Protein AF-A0A818XEJ7-F1 (afdb_monomer)

Sequence (242 aa):
MERIVFCRQPDIINEAPASYAHARIWFDERIRFDSENPQVAIYNMPFLHRLSSGGTLSISKLRQTLQHVLIKHSAPRTSLDFDTNKNILMQKIIDHTDNKELFTFIESTFETDEDFNKIMHNERGNPNNFHLLAGIICEKDALIFNFHHALFDFPSMKMFRQDLDYAVAKQQIPMTVANAFWLDALCDCEMDRSLQLPFDRHRVSDEHRAGRGTSISFQFDNDLSKAFLTYASTYNIKLEYY

Structure (mmCIF, N/CA/C/O backbone):
data_AF-A0A818XEJ7-F1
#
_entry.id   AF-A0A818XEJ7-F1
#
loop_
_atom_site.group_PDB
_atom_site.id
_atom_site.type_symbol
_atom_site.label_atom_id
_atom_site.label_alt_id
_atom_site.label_comp_id
_atom_site.label_asym_id
_atom_site.label_entity_id
_atom_site.label_seq_id
_atom_site.pdbx_PDB_ins_code
_atom_site.Cartn_x
_atom_site.Cartn_y
_atom_site.Cartn_z
_atom_site.occupancy
_atom_site.B_iso_or_equiv
_atom_site.auth_seq_id
_atom_site.auth_comp_id
_atom_site.auth_asym_id
_atom_site.auth_atom_id
_atom_site.pdbx_PDB_model_num
ATOM 1 N N . MET A 1 1 ? 2.941 22.859 11.113 1.00 38.69 1 MET A N 1
ATOM 2 C CA . MET A 1 1 ? 3.884 21.840 11.620 1.00 38.69 1 MET A CA 1
ATOM 3 C C . MET A 1 1 ? 5.136 21.928 10.768 1.00 38.69 1 MET A C 1
ATOM 5 O O . MET A 1 1 ? 5.069 21.587 9.594 1.00 38.69 1 MET A O 1
ATOM 9 N N . GLU A 1 2 ? 6.228 22.460 11.310 1.00 23.14 2 GLU A N 1
ATOM 10 C CA . GLU A 1 2 ? 7.520 22.472 10.617 1.00 23.14 2 GLU A CA 1
ATOM 11 C C . GLU A 1 2 ? 8.191 21.107 10.801 1.00 23.14 2 GLU A C 1
ATOM 13 O O . GLU A 1 2 ? 8.429 20.665 11.924 1.00 23.14 2 GLU A O 1
ATOM 18 N N . ARG A 1 3 ? 8.435 20.408 9.686 1.00 35.09 3 ARG A N 1
ATOM 19 C CA . ARG A 1 3 ? 9.181 19.146 9.653 1.00 35.09 3 ARG A CA 1
ATOM 20 C C . ARG A 1 3 ? 10.656 19.484 9.450 1.00 35.09 3 ARG A C 1
ATOM 22 O O . ARG A 1 3 ? 11.056 19.848 8.349 1.00 35.09 3 ARG A O 1
ATOM 29 N N . ILE A 1 4 ? 11.459 19.352 10.499 1.00 21.47 4 ILE A N 1
ATOM 30 C CA . ILE A 1 4 ? 12.918 19.373 10.386 1.00 21.47 4 ILE A CA 1
ATOM 31 C C . ILE A 1 4 ? 13.375 17.918 10.264 1.00 21.47 4 ILE A C 1
ATOM 33 O O . ILE A 1 4 ? 13.382 17.180 11.245 1.00 21.47 4 ILE A O 1
ATOM 37 N N . VAL A 1 5 ? 13.721 17.497 9.046 1.00 32.22 5 VAL A N 1
ATOM 38 C CA . VAL A 1 5 ? 14.288 16.169 8.773 1.00 32.22 5 VAL A CA 1
ATOM 39 C C . VAL A 1 5 ? 15.771 16.352 8.481 1.00 32.22 5 VAL A C 1
ATOM 41 O O . VAL A 1 5 ? 16.158 16.726 7.377 1.00 32.22 5 VAL A O 1
ATOM 44 N N . PHE A 1 6 ? 16.612 16.104 9.482 1.00 25.30 6 PHE A N 1
ATOM 45 C CA . PHE A 1 6 ? 18.046 15.939 9.269 1.00 25.30 6 PHE A CA 1
ATOM 46 C C . PHE A 1 6 ? 18.344 14.446 9.140 1.00 25.30 6 PHE A C 1
ATOM 48 O O . PHE A 1 6 ? 18.384 13.737 10.141 1.00 25.30 6 PHE A O 1
ATOM 55 N N . CYS A 1 7 ? 18.606 13.970 7.924 1.00 36.56 7 CYS A N 1
ATOM 56 C CA . CYS A 1 7 ? 19.221 12.660 7.728 1.00 36.56 7 CYS A CA 1
ATOM 57 C C . CYS A 1 7 ? 20.553 12.828 6.999 1.00 36.56 7 CYS A C 1
ATOM 59 O O . CYS A 1 7 ? 20.609 13.231 5.839 1.00 36.56 7 CYS A O 1
ATOM 61 N N . ARG A 1 8 ? 21.641 12.505 7.704 1.00 45.19 8 ARG A N 1
ATOM 62 C CA . ARG A 1 8 ? 22.940 12.184 7.099 1.00 45.19 8 ARG A CA 1
ATOM 63 C C . ARG A 1 8 ? 22.747 10.962 6.185 1.00 45.19 8 ARG A C 1
ATOM 65 O O . ARG A 1 8 ? 21.908 10.121 6.499 1.00 45.19 8 ARG A O 1
ATOM 72 N N . GLN A 1 9 ? 23.496 10.858 5.084 1.00 54.66 9 GLN A N 1
ATOM 73 C CA . GLN A 1 9 ? 23.395 9.704 4.178 1.00 54.66 9 GLN A CA 1
ATOM 74 C C . GLN A 1 9 ? 23.671 8.399 4.948 1.00 54.66 9 GLN A C 1
ATOM 76 O O . GLN A 1 9 ? 24.733 8.294 5.564 1.00 54.66 9 GLN A O 1
ATOM 81 N N . PRO A 1 10 ? 22.724 7.447 4.976 1.00 65.31 10 PRO A N 1
ATOM 82 C CA . PRO A 1 10 ? 22.908 6.187 5.676 1.00 65.31 10 PRO A CA 1
ATOM 83 C C . PRO A 1 10 ? 23.762 5.214 4.854 1.00 65.31 10 PRO A C 1
ATOM 85 O O . PRO A 1 1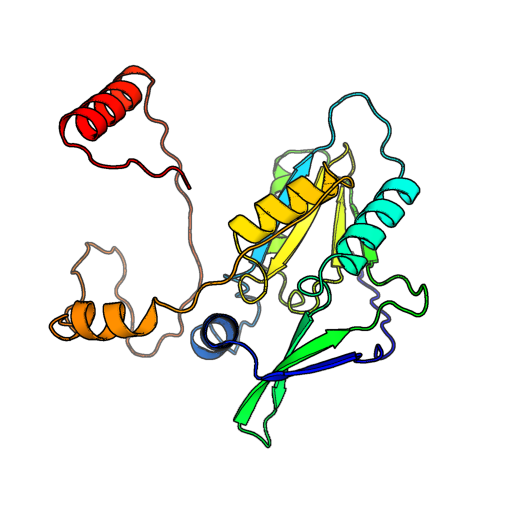0 ? 23.764 5.269 3.623 1.00 65.31 10 PRO A O 1
ATOM 88 N N . ASP A 1 11 ? 24.460 4.306 5.535 1.00 76.38 11 ASP A N 1
ATOM 89 C CA . ASP A 1 11 ? 25.257 3.263 4.888 1.00 76.38 11 ASP A CA 1
ATOM 90 C C . ASP A 1 11 ? 24.347 2.244 4.177 1.00 76.38 11 ASP A C 1
ATOM 92 O O . ASP A 1 11 ? 23.275 1.886 4.671 1.00 76.38 11 ASP A O 1
ATOM 96 N N . ILE A 1 12 ? 24.758 1.785 2.992 1.00 77.06 12 ILE A N 1
ATOM 97 C CA . ILE A 1 12 ? 24.003 0.835 2.161 1.00 77.06 12 ILE A CA 1
ATOM 98 C C . ILE A 1 12 ? 24.647 -0.546 2.303 1.00 77.06 12 ILE A C 1
ATOM 100 O O . ILE A 1 12 ? 25.812 -0.721 1.956 1.00 77.06 12 ILE A O 1
ATOM 104 N N . ILE A 1 13 ? 23.885 -1.541 2.769 1.00 83.06 13 ILE A N 1
ATOM 105 C CA . ILE A 1 13 ? 24.381 -2.926 2.924 1.00 83.06 13 ILE A CA 1
ATOM 106 C C . ILE A 1 13 ? 24.129 -3.806 1.707 1.00 83.06 13 ILE A C 1
ATOM 108 O O . ILE A 1 13 ? 24.768 -4.844 1.549 1.00 83.06 13 ILE A O 1
ATOM 112 N N . ASN A 1 14 ? 23.164 -3.438 0.868 1.00 85.31 14 ASN A N 1
ATOM 113 C CA . ASN A 1 14 ? 22.854 -4.174 -0.347 1.00 85.31 14 ASN A CA 1
ATOM 114 C C . ASN A 1 14 ? 22.226 -3.232 -1.371 1.00 85.31 14 ASN A C 1
ATOM 116 O O . ASN A 1 14 ? 21.328 -2.459 -1.033 1.00 85.31 14 ASN A O 1
ATOM 120 N N . GLU A 1 15 ? 22.684 -3.330 -2.612 1.00 90.62 15 GLU A N 1
ATOM 121 C CA . GLU A 1 15 ? 22.126 -2.634 -3.759 1.00 90.62 15 GLU A CA 1
ATOM 122 C C . GLU A 1 15 ? 21.922 -3.637 -4.898 1.00 90.62 15 GLU A C 1
ATOM 124 O O . GLU A 1 15 ? 22.837 -4.368 -5.281 1.00 90.62 15 GLU A O 1
ATOM 129 N N . ALA A 1 16 ? 20.709 -3.673 -5.442 1.00 91.88 16 ALA A N 1
ATOM 130 C CA . ALA A 1 16 ? 20.331 -4.588 -6.512 1.00 91.88 16 ALA A CA 1
ATOM 131 C C . ALA A 1 16 ? 19.263 -3.953 -7.414 1.00 91.88 16 ALA A C 1
ATOM 133 O O . ALA A 1 16 ? 18.618 -2.988 -7.007 1.00 91.88 16 ALA A O 1
ATOM 134 N N . PRO A 1 17 ? 19.016 -4.483 -8.622 1.00 93.12 17 PRO A N 1
ATOM 135 C CA . PRO A 1 17 ? 17.835 -4.114 -9.392 1.00 93.12 17 PRO A CA 1
ATOM 136 C C . PRO A 1 17 ? 16.545 -4.349 -8.597 1.00 93.12 17 PRO A C 1
ATOM 138 O O . PRO A 1 17 ? 16.408 -5.350 -7.885 1.00 93.12 17 PRO A O 1
ATOM 141 N N . ALA A 1 18 ? 15.591 -3.431 -8.713 1.00 88.06 18 ALA A N 1
ATOM 142 C CA . ALA A 1 18 ? 14.261 -3.591 -8.145 1.00 88.06 18 ALA A CA 1
ATOM 143 C C . ALA A 1 18 ? 13.487 -4.706 -8.871 1.00 88.06 18 ALA A C 1
ATOM 145 O O . ALA A 1 18 ? 13.732 -5.004 -10.042 1.00 88.06 18 ALA A O 1
ATOM 146 N N . SER A 1 19 ? 12.526 -5.323 -8.180 1.00 86.38 19 SER A N 1
ATOM 147 C CA . SER A 1 19 ? 11.637 -6.302 -8.810 1.00 86.38 19 SER A CA 1
ATOM 148 C C . SER A 1 19 ? 10.729 -5.632 -9.851 1.00 86.38 19 SER A C 1
ATOM 150 O O . SER A 1 19 ? 10.448 -4.434 -9.770 1.00 86.38 19 SER A O 1
ATOM 152 N N . TYR A 1 20 ? 10.195 -6.411 -10.798 1.00 84.19 20 TYR A N 1
ATOM 153 C CA . TYR A 1 20 ? 9.218 -5.901 -11.770 1.00 84.19 20 TYR A CA 1
ATOM 154 C C . TYR A 1 20 ? 7.981 -5.279 -11.104 1.00 84.19 20 TYR A C 1
ATOM 156 O O . TYR A 1 20 ? 7.459 -4.283 -11.599 1.00 84.19 20 TYR A O 1
ATOM 164 N N . ALA A 1 21 ? 7.527 -5.830 -9.973 1.00 83.50 21 ALA A N 1
ATOM 165 C CA . ALA A 1 21 ? 6.394 -5.287 -9.227 1.00 83.50 21 ALA A CA 1
ATOM 166 C C . ALA A 1 21 ? 6.721 -3.914 -8.613 1.00 83.50 21 ALA A C 1
ATOM 168 O O . ALA A 1 21 ? 5.943 -2.974 -8.781 1.00 83.50 21 ALA A O 1
ATOM 169 N N . HIS A 1 22 ? 7.898 -3.776 -7.985 1.00 85.81 22 HIS A N 1
ATOM 170 C CA . HIS A 1 22 ? 8.374 -2.496 -7.447 1.00 85.81 22 HIS A CA 1
ATOM 171 C C . HIS A 1 22 ? 8.502 -1.452 -8.564 1.00 85.81 22 HIS A C 1
ATOM 173 O O . HIS A 1 22 ? 7.983 -0.344 -8.440 1.00 85.81 22 HIS A O 1
ATOM 179 N N . ALA A 1 23 ? 9.140 -1.832 -9.678 1.00 86.25 23 ALA A N 1
ATOM 180 C CA . ALA A 1 23 ? 9.330 -0.972 -10.840 1.00 86.25 23 ALA A CA 1
ATOM 181 C C . ALA A 1 23 ? 8.000 -0.506 -11.433 1.00 86.25 23 ALA A C 1
ATOM 183 O O . ALA A 1 23 ? 7.820 0.688 -11.652 1.00 86.25 23 ALA A O 1
ATOM 184 N N . ARG A 1 24 ? 7.041 -1.418 -11.630 1.00 88.62 24 ARG A N 1
ATOM 185 C CA . ARG A 1 24 ? 5.721 -1.080 -12.173 1.00 88.62 24 ARG A CA 1
ATOM 186 C C . ARG A 1 24 ? 5.034 0.001 -11.346 1.00 88.62 24 ARG A C 1
ATOM 188 O O . ARG A 1 24 ? 4.584 0.974 -11.932 1.00 88.62 24 ARG A O 1
ATOM 195 N N . ILE A 1 25 ? 4.941 -0.165 -10.026 1.00 86.25 25 ILE A N 1
ATOM 196 C CA . ILE A 1 25 ? 4.232 0.796 -9.168 1.00 86.25 25 ILE A CA 1
ATOM 197 C C . ILE A 1 25 ? 4.991 2.130 -9.119 1.00 86.25 25 ILE A C 1
ATOM 199 O O . ILE A 1 25 ? 4.388 3.185 -9.295 1.00 86.25 25 ILE A O 1
ATOM 203 N N . TRP A 1 26 ? 6.317 2.088 -8.953 1.00 85.75 26 TRP A N 1
ATOM 204 C CA . TRP A 1 26 ? 7.161 3.287 -8.893 1.00 85.75 26 TRP A CA 1
ATOM 205 C C . TRP A 1 26 ? 7.091 4.120 -10.184 1.00 85.75 26 TRP A C 1
ATOM 207 O O . TRP A 1 26 ? 6.994 5.347 -10.118 1.00 85.75 26 TRP A O 1
ATOM 217 N N . PHE A 1 27 ? 7.119 3.465 -11.352 1.00 85.69 27 PHE A N 1
ATOM 218 C CA . PHE A 1 27 ? 6.986 4.133 -12.649 1.00 85.69 27 PHE A CA 1
ATOM 219 C C . PHE A 1 27 ? 5.550 4.567 -12.930 1.00 85.69 27 PHE A C 1
ATOM 221 O O . PHE A 1 27 ? 5.360 5.645 -13.478 1.00 85.69 27 PHE A O 1
ATOM 228 N N . ASP A 1 28 ? 4.539 3.773 -12.564 1.00 84.00 28 ASP A N 1
ATOM 229 C CA . ASP A 1 28 ? 3.136 4.152 -12.757 1.00 84.00 28 ASP A CA 1
ATOM 230 C C . ASP A 1 28 ? 2.823 5.462 -12.026 1.00 84.00 28 ASP A C 1
ATOM 232 O O . ASP A 1 28 ? 2.268 6.367 -12.646 1.00 84.00 28 ASP A O 1
ATOM 236 N N . GLU A 1 29 ? 3.274 5.603 -10.773 1.00 79.50 29 GLU A N 1
ATOM 237 C CA . GLU A 1 29 ? 3.114 6.839 -9.998 1.00 79.50 29 GLU A CA 1
ATOM 238 C C . GLU A 1 29 ? 3.796 8.044 -10.664 1.00 79.50 29 GLU A C 1
ATOM 240 O O . GLU A 1 29 ? 3.209 9.115 -10.769 1.00 79.50 29 GLU A O 1
ATOM 245 N N . ARG A 1 30 ? 5.025 7.873 -11.164 1.00 77.44 30 ARG A N 1
ATOM 246 C CA . ARG A 1 30 ? 5.819 8.984 -11.721 1.00 77.44 30 ARG A CA 1
ATOM 247 C C . ARG A 1 30 ? 5.500 9.349 -13.167 1.00 77.44 30 ARG A C 1
ATOM 249 O O . ARG A 1 30 ? 5.758 10.476 -13.565 1.00 77.44 30 ARG A O 1
ATOM 256 N N . ILE A 1 31 ? 5.018 8.398 -13.964 1.00 77.38 31 ILE A N 1
ATOM 257 C CA . ILE A 1 31 ? 4.769 8.595 -15.400 1.00 77.38 31 ILE A CA 1
ATOM 258 C C . ILE A 1 31 ? 3.306 8.950 -15.653 1.00 77.38 31 ILE A C 1
ATOM 260 O O . ILE A 1 31 ? 3.010 9.743 -16.542 1.00 77.38 31 ILE A O 1
ATOM 264 N N . ARG A 1 32 ? 2.364 8.324 -14.934 1.00 72.25 32 ARG A N 1
ATOM 265 C CA . ARG A 1 32 ? 0.937 8.459 -15.264 1.00 72.25 32 ARG A CA 1
ATOM 266 C C . ARG A 1 32 ? 0.236 9.591 -14.533 1.00 72.25 32 ARG A C 1
ATOM 268 O O . ARG A 1 32 ? -0.874 9.934 -14.945 1.00 72.25 32 ARG A O 1
ATOM 275 N N . PHE A 1 33 ? 0.843 10.138 -13.487 1.00 70.50 33 PHE A N 1
ATOM 276 C CA . PHE A 1 33 ? 0.268 11.208 -12.683 1.00 70.50 33 PHE A CA 1
ATOM 277 C C . PHE A 1 33 ? 1.044 12.502 -12.895 1.00 70.50 33 PHE A C 1
ATOM 279 O O . PHE A 1 33 ? 2.224 12.485 -13.232 1.00 70.50 33 PHE A O 1
ATOM 286 N N . ASP A 1 34 ? 0.316 13.609 -12.786 1.00 60.78 34 ASP A N 1
ATOM 287 C CA . ASP A 1 34 ? 0.747 14.947 -13.184 1.00 60.78 34 ASP A CA 1
ATOM 288 C C . ASP A 1 34 ? 2.120 15.330 -12.598 1.00 60.78 34 ASP A C 1
ATOM 290 O O . ASP A 1 34 ? 2.271 15.495 -11.385 1.00 60.78 34 ASP A O 1
ATOM 294 N N . SER A 1 35 ? 3.113 15.510 -13.475 1.00 54.66 35 SER A N 1
ATOM 295 C CA . SER A 1 35 ? 4.463 15.945 -13.104 1.00 54.66 35 SER A CA 1
ATOM 296 C C . SER A 1 35 ? 4.502 17.365 -12.533 1.00 54.66 35 SER A C 1
ATOM 298 O O . SER A 1 35 ? 5.442 17.701 -11.812 1.00 54.66 35 SER A O 1
ATOM 300 N N . GLU A 1 36 ? 3.502 18.198 -12.841 1.00 57.06 36 GLU A N 1
ATOM 301 C CA . GLU A 1 36 ? 3.389 19.572 -12.340 1.00 57.06 36 GLU A CA 1
ATOM 302 C C . GLU A 1 36 ? 2.673 19.647 -10.978 1.00 57.06 36 GLU A C 1
ATOM 304 O O . GLU A 1 36 ? 2.824 20.634 -10.258 1.00 57.06 36 GLU A O 1
ATOM 309 N N . ASN A 1 37 ? 1.972 18.579 -10.568 1.00 58.78 37 ASN A N 1
ATOM 310 C CA . ASN A 1 37 ? 1.384 18.416 -9.234 1.00 58.78 37 ASN A CA 1
ATOM 311 C C . ASN A 1 37 ? 1.872 17.119 -8.560 1.00 58.78 37 ASN A C 1
ATOM 313 O O . ASN A 1 37 ? 1.105 16.161 -8.428 1.00 58.78 37 ASN A O 1
ATOM 317 N N . PRO A 1 38 ? 3.108 17.092 -8.024 1.00 55.75 38 PRO A N 1
ATOM 318 C CA . PRO A 1 38 ? 3.740 15.900 -7.443 1.00 55.75 38 PRO A CA 1
ATOM 319 C C . PRO A 1 38 ? 3.096 15.385 -6.136 1.00 55.75 38 PRO A C 1
ATOM 321 O O . PRO A 1 38 ? 3.689 14.576 -5.430 1.00 55.75 38 PRO A O 1
ATOM 324 N N . GLN A 1 39 ? 1.891 15.841 -5.776 1.00 55.09 39 GLN A N 1
ATOM 325 C CA . GLN A 1 39 ? 1.157 15.403 -4.580 1.00 55.09 39 GLN A CA 1
ATOM 326 C C . GLN A 1 39 ? 0.322 14.133 -4.799 1.00 55.09 39 GLN A C 1
ATOM 328 O O . GLN A 1 39 ? -0.402 13.703 -3.898 1.00 55.09 39 GLN A O 1
ATOM 333 N N . VAL A 1 40 ? 0.377 13.523 -5.984 1.00 61.88 40 VAL A N 1
ATOM 334 C CA . VAL A 1 40 ? -0.409 12.324 -6.284 1.00 61.88 40 VAL A CA 1
ATOM 335 C C . VAL A 1 40 ? 0.314 11.075 -5.782 1.00 61.88 40 VAL A C 1
ATOM 337 O O . VAL A 1 40 ? 0.874 10.304 -6.550 1.00 61.88 40 VAL A O 1
ATOM 340 N N . ALA A 1 41 ? 0.275 10.866 -4.470 1.00 72.50 41 ALA A N 1
ATOM 341 C CA . ALA A 1 41 ? 0.833 9.683 -3.821 1.00 72.50 41 ALA A CA 1
ATOM 342 C C . ALA A 1 41 ? -0.231 8.573 -3.694 1.00 72.50 41 ALA A C 1
ATOM 344 O O . ALA A 1 41 ? -0.593 8.122 -2.607 1.00 72.50 41 ALA A O 1
ATOM 345 N N . ILE A 1 42 ? -0.805 8.171 -4.833 1.00 77.62 42 ILE A N 1
ATOM 346 C CA . ILE A 1 42 ? -1.944 7.235 -4.891 1.00 77.62 42 ILE A CA 1
ATOM 347 C C . ILE A 1 42 ? -1.623 5.839 -4.364 1.00 77.62 42 ILE A C 1
ATOM 349 O O . ILE A 1 42 ? -2.539 5.105 -3.992 1.00 77.62 42 ILE A O 1
ATOM 353 N N . TYR A 1 43 ? -0.344 5.472 -4.339 1.00 83.88 43 TYR A N 1
ATOM 354 C CA . TYR A 1 43 ? 0.112 4.196 -3.817 1.00 83.88 43 TYR A CA 1
ATOM 355 C C . TYR A 1 43 ? 0.540 4.278 -2.350 1.00 83.88 43 TYR A C 1
ATOM 357 O O . TYR A 1 43 ? 1.047 3.295 -1.813 1.00 83.88 43 TYR A O 1
ATOM 365 N N . ASN A 1 44 ? 0.307 5.398 -1.662 1.00 84.88 44 ASN A N 1
ATOM 366 C CA . ASN A 1 44 ? 0.443 5.441 -0.213 1.00 84.88 44 ASN A CA 1
ATOM 367 C C . ASN A 1 44 ? -0.615 4.567 0.463 1.00 84.88 44 ASN A C 1
ATOM 369 O O . ASN A 1 44 ? -1.816 4.669 0.205 1.00 84.88 44 ASN A O 1
ATOM 373 N N . MET A 1 45 ? -0.157 3.750 1.402 1.00 84.00 45 MET A N 1
ATOM 374 C CA . MET A 1 45 ? -0.968 2.845 2.201 1.00 84.00 45 MET A CA 1
ATOM 375 C C . MET A 1 45 ? -0.872 3.234 3.681 1.00 84.00 45 MET A C 1
ATOM 377 O O . MET A 1 45 ? -0.234 2.519 4.462 1.00 84.00 45 MET A O 1
ATOM 381 N N . PRO A 1 46 ? -1.485 4.356 4.107 1.00 83.06 46 PRO A N 1
ATOM 382 C CA . PRO A 1 46 ? -1.552 4.664 5.518 1.00 83.06 46 PRO A CA 1
ATOM 383 C C . PRO A 1 46 ? -2.518 3.706 6.201 1.00 83.06 46 PRO A C 1
ATOM 385 O O . PRO A 1 46 ? -3.671 3.556 5.781 1.00 83.06 46 PRO A O 1
ATOM 388 N N . PHE A 1 47 ? -2.071 3.091 7.287 1.00 81.12 47 PHE A N 1
ATOM 389 C CA . PHE A 1 47 ? -2.927 2.278 8.133 1.00 81.12 47 PHE A CA 1
ATOM 390 C C . PHE A 1 47 ? -2.774 2.652 9.597 1.00 81.12 47 PHE A C 1
ATOM 392 O O . PHE A 1 47 ? -1.716 3.049 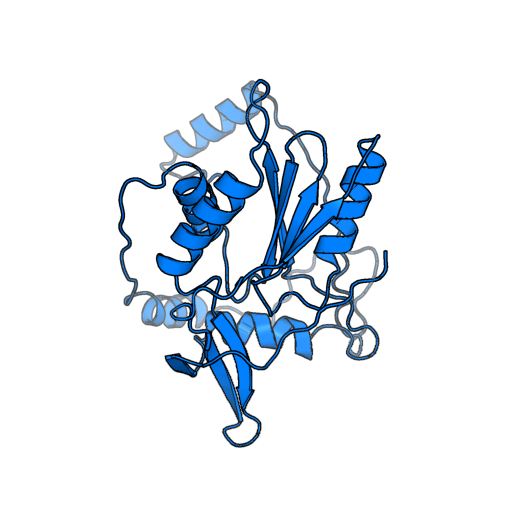10.086 1.00 81.12 47 PHE A O 1
ATOM 399 N N . LEU A 1 48 ? -3.891 2.483 10.289 1.00 82.69 48 LEU A N 1
ATOM 400 C CA . LEU A 1 48 ? -4.031 2.752 11.701 1.00 82.69 48 LEU A CA 1
ATOM 401 C C . LEU A 1 48 ? -3.779 1.474 12.500 1.00 82.69 48 LEU A C 1
ATOM 403 O O . LEU A 1 48 ? -4.364 0.422 12.219 1.00 82.69 48 LEU A O 1
ATOM 407 N N . HIS A 1 49 ? -2.960 1.592 13.534 1.00 76.75 49 HIS A N 1
ATOM 408 C CA . HIS A 1 49 ? -2.834 0.617 14.602 1.00 76.75 49 HIS A CA 1
ATOM 409 C C . HIS A 1 49 ? -3.260 1.286 15.913 1.00 76.75 49 HIS A C 1
ATOM 411 O O . HIS A 1 49 ? -2.591 2.193 16.403 1.00 76.75 49 HIS A O 1
ATOM 417 N N . ARG A 1 50 ? -4.415 0.877 16.448 1.00 75.69 50 ARG A N 1
ATOM 418 C CA . ARG A 1 50 ? -4.901 1.332 17.756 1.00 75.69 50 ARG A CA 1
ATOM 419 C C . ARG A 1 50 ? -4.403 0.368 18.818 1.00 75.69 50 ARG A C 1
ATOM 421 O O . ARG A 1 50 ? -4.595 -0.837 18.663 1.00 75.69 50 ARG A O 1
ATOM 428 N N . LEU A 1 51 ? -3.821 0.890 19.886 1.00 69.50 51 LEU A N 1
ATOM 429 C CA . LEU A 1 51 ? -3.467 0.062 21.030 1.00 69.50 51 LEU A CA 1
ATOM 430 C C . LEU A 1 51 ? -4.717 -0.188 21.877 1.00 69.50 51 LEU A C 1
ATOM 432 O O . LEU A 1 51 ? -5.644 0.624 21.921 1.00 69.50 51 LEU A O 1
ATOM 436 N N . SER A 1 52 ? -4.757 -1.346 22.526 1.00 61.16 52 SER A N 1
ATOM 437 C CA . SER A 1 52 ? -5.876 -1.765 23.363 1.00 61.16 52 SER A CA 1
ATOM 438 C C . SER A 1 52 ? -6.133 -0.760 24.489 1.00 61.16 52 SER A C 1
ATOM 440 O O . SER A 1 52 ? -5.220 -0.392 25.227 1.00 61.16 52 SER A O 1
ATOM 442 N N . SER A 1 53 ? -7.394 -0.354 24.654 1.00 52.50 53 SER A N 1
ATOM 443 C CA . SER A 1 53 ? -7.828 0.579 25.694 1.00 52.50 53 SER A CA 1
ATOM 444 C C . SER A 1 53 ? -7.495 0.040 27.089 1.00 52.50 53 SER A C 1
ATOM 446 O O . SER A 1 53 ? -8.070 -0.965 27.512 1.00 52.50 53 SER A O 1
ATOM 448 N N . GLY A 1 54 ? -6.581 0.702 27.803 1.00 56.00 54 GLY A N 1
ATOM 449 C CA . GLY A 1 54 ? -6.258 0.389 29.202 1.00 56.00 54 GLY A CA 1
ATOM 450 C C . GLY A 1 54 ? -4.770 0.380 29.559 1.00 56.00 54 GLY A C 1
ATOM 451 O O . GLY A 1 54 ? -4.445 0.260 30.739 1.00 56.00 54 GLY A O 1
ATOM 452 N N . GLY A 1 55 ? -3.866 0.512 28.585 1.00 55.94 55 GLY A N 1
ATOM 453 C CA . GLY A 1 55 ? -2.425 0.624 28.830 1.00 55.94 55 GLY A CA 1
ATOM 454 C C . GLY A 1 55 ? -1.888 2.006 28.472 1.00 55.94 55 GLY A C 1
ATOM 455 O O . GLY A 1 55 ? -2.289 2.576 27.470 1.00 55.94 55 GLY A O 1
ATOM 456 N N . THR A 1 56 ? -0.950 2.534 29.258 1.00 59.38 56 THR A N 1
ATOM 457 C CA . THR A 1 56 ? -0.151 3.693 28.845 1.00 59.38 56 THR A CA 1
ATOM 458 C C . THR A 1 56 ? 0.906 3.243 27.833 1.00 59.38 56 THR A C 1
ATOM 460 O O . THR A 1 56 ? 1.758 2.400 28.138 1.00 59.38 56 THR A O 1
ATOM 463 N N . LEU A 1 57 ? 0.865 3.787 26.612 1.00 65.50 57 LEU A N 1
ATOM 464 C CA . LEU A 1 57 ? 1.891 3.537 25.602 1.00 65.50 57 LEU A CA 1
ATOM 465 C C . LEU A 1 57 ? 3.240 4.092 26.070 1.00 65.50 57 LEU A C 1
ATOM 467 O O . LEU A 1 57 ? 3.485 5.297 26.091 1.00 65.50 57 LEU A O 1
ATOM 471 N N . SER A 1 58 ? 4.166 3.199 26.403 1.00 73.19 58 SER A N 1
ATOM 472 C CA . SER A 1 58 ? 5.561 3.585 26.582 1.00 73.19 58 SER A CA 1
ATOM 473 C C . SER A 1 58 ? 6.198 3.778 25.207 1.00 73.19 58 SER A C 1
ATOM 475 O O . SER A 1 58 ? 6.513 2.806 24.518 1.00 73.19 58 SER A O 1
ATOM 477 N N . ILE A 1 59 ? 6.420 5.037 24.821 1.00 71.88 59 ILE A N 1
ATOM 478 C CA . ILE A 1 59 ? 7.094 5.399 23.564 1.00 71.88 59 ILE A CA 1
ATOM 479 C C . ILE A 1 59 ? 8.450 4.694 23.441 1.00 71.88 59 ILE A C 1
ATOM 481 O O . ILE A 1 59 ? 8.802 4.217 22.366 1.00 71.88 59 ILE A O 1
ATOM 485 N N . SER A 1 60 ? 9.193 4.537 24.541 1.00 72.19 60 SER A N 1
ATOM 486 C CA . SER A 1 60 ? 10.466 3.808 24.535 1.00 72.19 60 SER A CA 1
ATOM 487 C C . SER A 1 60 ? 10.305 2.317 24.211 1.00 72.19 60 SER A C 1
ATOM 489 O O . SER A 1 60 ? 11.093 1.785 23.430 1.00 72.19 60 SER A O 1
ATOM 491 N N . LYS A 1 61 ? 9.265 1.641 24.722 1.00 72.94 61 LYS A N 1
ATOM 492 C CA . LYS A 1 61 ? 8.960 0.246 24.347 1.00 72.94 61 LYS A CA 1
ATOM 493 C C . LYS A 1 61 ? 8.509 0.121 22.893 1.00 72.94 61 LYS A C 1
ATOM 495 O O . LYS A 1 61 ? 8.898 -0.827 22.212 1.00 72.94 61 LYS A O 1
ATOM 500 N N . LEU A 1 62 ? 7.724 1.079 22.400 1.00 73.50 62 LEU A N 1
ATOM 501 C CA . LEU A 1 62 ? 7.325 1.113 20.995 1.00 73.50 62 LEU A CA 1
ATOM 502 C C . LEU A 1 62 ? 8.544 1.283 20.077 1.00 73.50 62 LEU A C 1
ATOM 504 O O . LEU A 1 62 ? 8.690 0.530 19.116 1.00 73.50 62 LEU A O 1
ATOM 508 N N . ARG A 1 63 ? 9.451 2.211 20.417 1.00 75.12 63 ARG A N 1
ATOM 509 C CA . ARG A 1 63 ? 10.727 2.408 19.710 1.00 75.12 63 ARG A CA 1
ATOM 510 C C . ARG A 1 63 ? 11.522 1.104 19.630 1.00 75.12 63 ARG A C 1
ATOM 512 O O . ARG A 1 63 ? 11.935 0.705 18.547 1.00 75.12 63 ARG A O 1
ATOM 519 N N . GLN A 1 64 ? 11.680 0.410 20.758 1.00 74.31 64 GLN A N 1
ATOM 520 C CA . GLN A 1 64 ? 12.383 -0.877 20.809 1.00 74.31 64 GLN A CA 1
ATOM 521 C C . GLN A 1 64 ? 11.702 -1.951 19.951 1.00 74.31 64 GLN A C 1
ATOM 523 O O . GLN A 1 64 ? 12.373 -2.691 19.236 1.00 74.31 64 GLN A O 1
ATOM 528 N N . THR A 1 65 ? 10.372 -2.028 19.993 1.00 74.19 65 THR A N 1
ATOM 529 C CA . THR A 1 65 ? 9.608 -3.024 19.228 1.00 74.19 65 THR A CA 1
ATOM 530 C C . THR A 1 65 ? 9.757 -2.798 17.728 1.00 74.19 65 THR A C 1
ATOM 532 O O . THR A 1 65 ? 10.079 -3.732 16.995 1.00 74.19 65 THR A O 1
ATOM 535 N N . LEU A 1 66 ? 9.613 -1.556 17.264 1.00 75.69 66 LEU A N 1
ATOM 536 C CA . LEU A 1 66 ? 9.826 -1.228 15.856 1.00 75.69 66 LEU A CA 1
ATOM 537 C C . LEU A 1 66 ? 11.262 -1.480 15.424 1.00 75.69 66 LEU A C 1
ATOM 539 O O . LEU A 1 66 ? 11.463 -2.053 14.358 1.00 75.69 66 LEU A O 1
ATOM 543 N N . GLN A 1 67 ? 12.251 -1.147 16.257 1.00 76.69 67 GLN A N 1
ATOM 544 C CA . GLN A 1 67 ? 13.645 -1.472 15.965 1.00 76.69 67 GLN A CA 1
ATOM 545 C C . GLN A 1 67 ? 13.811 -2.976 15.688 1.00 76.69 67 GLN A C 1
ATOM 547 O O . GLN A 1 67 ? 14.440 -3.347 14.700 1.00 76.69 67 GLN A O 1
ATOM 552 N N . HIS A 1 68 ? 13.184 -3.852 16.481 1.00 76.50 68 HIS A N 1
ATOM 553 C CA . HIS A 1 68 ? 13.212 -5.295 16.219 1.00 76.50 68 HIS A CA 1
ATOM 554 C C . HIS A 1 68 ? 12.546 -5.682 14.892 1.00 76.50 68 HIS A C 1
ATOM 556 O O . HIS A 1 68 ? 13.089 -6.517 14.168 1.00 76.50 68 HIS A O 1
ATOM 562 N N . VAL A 1 69 ? 11.408 -5.076 14.539 1.00 76.12 69 VAL A N 1
ATOM 563 C CA . VAL A 1 69 ? 10.732 -5.320 13.250 1.00 76.12 69 VAL A CA 1
ATOM 564 C C . VAL A 1 69 ? 11.612 -4.881 12.073 1.00 76.12 69 VAL A C 1
ATOM 566 O O . VAL A 1 69 ? 11.747 -5.623 11.099 1.00 76.12 69 VAL A O 1
ATOM 569 N N . LEU A 1 70 ? 12.278 -3.728 12.182 1.00 75.94 70 LEU A N 1
ATOM 570 C CA . LEU A 1 70 ? 13.213 -3.219 11.172 1.00 75.94 70 LEU A CA 1
ATOM 571 C C . LEU A 1 70 ? 14.462 -4.102 11.044 1.00 75.94 70 LEU A C 1
ATOM 573 O O . LEU A 1 70 ? 14.937 -4.342 9.937 1.00 75.94 70 LEU A O 1
ATOM 577 N N . ILE A 1 71 ? 14.988 -4.635 12.148 1.00 75.25 71 ILE A N 1
ATOM 578 C CA . ILE A 1 71 ? 16.085 -5.617 12.113 1.00 75.25 71 ILE A CA 1
ATOM 579 C C . ILE A 1 71 ? 15.619 -6.894 11.401 1.00 75.25 71 ILE A C 1
ATOM 581 O O . ILE A 1 71 ? 16.323 -7.440 10.549 1.00 75.25 71 ILE A O 1
ATOM 585 N N . LYS A 1 72 ? 14.408 -7.364 11.729 1.00 77.38 72 LYS A N 1
ATOM 586 C CA . LYS A 1 72 ? 13.829 -8.611 11.218 1.00 77.38 72 LYS A CA 1
ATOM 587 C C . LYS A 1 72 ? 13.586 -8.573 9.708 1.00 77.38 72 LYS A C 1
ATOM 589 O O . LYS A 1 72 ? 13.779 -9.610 9.067 1.00 77.38 72 LYS A O 1
ATOM 594 N N . HIS A 1 73 ? 13.177 -7.420 9.172 1.00 78.81 73 HIS A N 1
ATOM 595 C CA . HIS A 1 73 ? 12.746 -7.251 7.782 1.00 78.81 73 HIS A CA 1
ATOM 596 C C . HIS A 1 73 ? 13.519 -6.156 7.061 1.00 78.81 73 HIS A C 1
ATOM 598 O O . HIS A 1 73 ? 13.614 -5.025 7.525 1.00 78.81 73 HIS A O 1
ATOM 604 N N . SER A 1 74 ? 14.023 -6.464 5.870 1.00 79.25 74 SER A N 1
ATOM 605 C CA . SER A 1 74 ? 14.676 -5.468 5.018 1.00 79.25 74 SER A CA 1
ATOM 606 C C . SER A 1 74 ? 13.695 -4.534 4.314 1.00 79.25 74 SER A C 1
ATOM 608 O O . SER A 1 74 ? 14.088 -3.419 3.985 1.00 79.25 74 SER A O 1
ATOM 610 N N . ALA A 1 75 ? 12.440 -4.949 4.092 1.00 81.56 75 ALA A N 1
ATOM 611 C CA . ALA A 1 75 ? 11.471 -4.170 3.316 1.00 81.56 75 ALA A CA 1
ATOM 612 C C . ALA A 1 75 ? 11.268 -2.741 3.867 1.00 81.56 75 ALA A C 1
ATOM 614 O O . ALA A 1 75 ? 11.491 -1.807 3.105 1.00 81.56 75 ALA A O 1
ATOM 615 N N . PRO A 1 76 ? 11.021 -2.518 5.177 1.00 76.00 76 PRO A N 1
ATOM 616 C CA . PRO A 1 76 ? 10.946 -1.169 5.760 1.00 76.00 76 PRO A CA 1
ATOM 617 C C . PRO A 1 76 ? 12.247 -0.348 5.716 1.00 76.00 76 PRO A C 1
ATOM 619 O O . PRO A 1 76 ? 12.240 0.838 6.014 1.00 76.00 76 PRO A O 1
ATOM 622 N N . ARG A 1 77 ? 13.383 -0.973 5.395 1.00 80.25 77 ARG A N 1
ATOM 623 C CA . ARG A 1 77 ? 14.694 -0.317 5.242 1.00 80.25 77 ARG A CA 1
ATOM 624 C C . ARG A 1 77 ? 15.128 -0.225 3.783 1.00 80.25 77 ARG A C 1
ATOM 626 O O . ARG A 1 77 ? 16.279 0.102 3.505 1.00 80.25 77 ARG A O 1
ATOM 633 N N . THR A 1 78 ? 14.241 -0.573 2.859 1.00 82.31 78 THR A N 1
ATOM 634 C CA . THR A 1 78 ? 14.523 -0.529 1.430 1.00 82.31 78 THR A CA 1
ATOM 635 C C . THR A 1 78 ? 14.099 0.826 0.881 1.00 82.31 78 THR A C 1
ATOM 637 O O . THR A 1 78 ? 12.997 1.290 1.159 1.00 82.31 78 THR A O 1
ATOM 640 N N . SER A 1 79 ? 14.961 1.455 0.092 1.00 83.56 79 SER A N 1
ATOM 641 C CA . SER A 1 79 ? 14.626 2.611 -0.737 1.00 83.56 79 SER A CA 1
ATOM 642 C C . SER A 1 79 ? 14.704 2.236 -2.215 1.00 83.56 79 SER A C 1
ATOM 644 O O . SER A 1 79 ? 15.409 1.298 -2.597 1.00 83.56 79 SER A O 1
ATOM 646 N N . LEU A 1 80 ? 13.946 2.953 -3.045 1.00 84.62 80 LEU A N 1
ATOM 647 C CA . LEU A 1 80 ? 13.924 2.779 -4.496 1.00 84.62 80 LEU A CA 1
ATOM 648 C C . LEU A 1 80 ? 14.454 4.039 -5.165 1.00 84.62 80 LEU A C 1
ATOM 650 O O . LEU A 1 80 ? 13.958 5.134 -4.900 1.00 84.62 80 LEU A O 1
ATOM 654 N N . ASP A 1 81 ? 15.424 3.864 -6.052 1.00 84.69 81 ASP A N 1
ATOM 655 C CA . ASP A 1 81 ? 16.114 4.960 -6.722 1.00 84.69 81 ASP A CA 1
ATOM 656 C C . ASP A 1 81 ? 16.422 4.582 -8.170 1.00 84.69 81 ASP A C 1
ATOM 658 O O . ASP A 1 81 ? 16.806 3.446 -8.454 1.00 84.69 81 ASP A O 1
ATOM 662 N N . PHE A 1 82 ? 16.210 5.506 -9.101 1.00 86.75 82 PHE A N 1
ATOM 663 C CA . PHE A 1 82 ? 16.388 5.224 -10.521 1.00 86.75 82 PHE A CA 1
ATOM 664 C C . PHE A 1 82 ? 17.813 5.565 -10.952 1.00 86.75 82 PHE A C 1
ATOM 666 O O . PHE A 1 82 ? 18.209 6.730 -10.956 1.00 86.75 82 PHE A O 1
ATOM 673 N N . ASP A 1 83 ? 18.580 4.546 -11.344 1.00 89.75 83 ASP A N 1
ATOM 674 C CA . ASP A 1 83 ? 19.927 4.728 -11.880 1.00 89.75 83 ASP A CA 1
ATOM 675 C C . ASP A 1 83 ? 19.818 5.136 -13.354 1.00 89.75 83 ASP A C 1
ATOM 677 O O . ASP A 1 83 ? 19.595 4.304 -14.238 1.00 89.75 83 ASP A O 1
ATOM 681 N N . THR A 1 84 ? 19.967 6.435 -13.619 1.00 90.31 84 THR A N 1
ATOM 682 C CA . THR A 1 84 ? 19.858 7.015 -14.966 1.00 90.31 84 THR A CA 1
ATOM 683 C C . THR A 1 84 ? 20.923 6.503 -15.930 1.00 90.31 84 THR A C 1
ATOM 685 O O . THR A 1 84 ? 20.663 6.429 -17.128 1.00 90.31 84 THR A O 1
ATOM 688 N N . ASN A 1 85 ? 22.096 6.098 -15.435 1.00 93.38 85 ASN A N 1
ATOM 689 C CA . ASN A 1 85 ? 23.174 5.586 -16.283 1.00 93.38 85 ASN A CA 1
ATOM 690 C C . ASN A 1 85 ? 22.878 4.163 -16.758 1.00 93.38 85 ASN A C 1
ATOM 692 O O . ASN A 1 85 ? 23.194 3.799 -17.889 1.00 93.38 85 ASN A O 1
ATOM 696 N N . LYS A 1 86 ? 22.270 3.352 -15.887 1.00 90.31 86 LYS A N 1
ATOM 697 C CA . LYS A 1 86 ? 21.885 1.968 -16.194 1.00 90.31 86 LYS A CA 1
ATOM 698 C C . LYS A 1 86 ? 20.461 1.845 -16.734 1.00 90.31 86 LYS A C 1
ATOM 700 O O . LYS A 1 86 ? 20.074 0.757 -17.153 1.00 90.31 86 LYS A O 1
ATOM 705 N N . ASN A 1 87 ? 19.698 2.938 -16.720 1.00 90.81 87 ASN A N 1
ATOM 706 C CA . ASN A 1 87 ? 18.293 2.992 -17.113 1.00 90.81 87 ASN A CA 1
ATOM 707 C C . ASN A 1 87 ? 17.447 1.919 -16.398 1.00 90.81 87 ASN A C 1
ATOM 709 O O . ASN A 1 87 ? 16.633 1.228 -17.013 1.00 90.81 87 ASN A O 1
ATOM 713 N N . ILE A 1 88 ? 17.682 1.736 -15.095 1.00 91.62 88 ILE A N 1
ATOM 714 C CA . ILE A 1 88 ? 17.037 0.694 -14.292 1.00 91.62 88 ILE A CA 1
ATOM 715 C C . ILE A 1 88 ? 16.686 1.223 -12.903 1.00 91.62 88 ILE A C 1
ATOM 717 O O . ILE A 1 88 ? 17.435 1.991 -12.298 1.00 91.62 88 ILE A O 1
ATOM 721 N N . LEU A 1 89 ? 15.535 0.794 -12.382 1.00 90.56 89 LEU A N 1
ATOM 722 C CA . LEU A 1 89 ? 15.184 1.061 -10.994 1.00 90.56 89 LEU A CA 1
ATOM 723 C C . LEU A 1 89 ? 16.006 0.149 -10.081 1.00 90.56 89 LEU A C 1
ATOM 725 O O . LEU A 1 89 ? 15.964 -1.075 -10.214 1.00 90.56 89 LEU A O 1
ATOM 729 N N . MET A 1 90 ? 16.720 0.752 -9.142 1.00 91.12 90 MET A N 1
ATOM 730 C CA . MET A 1 90 ? 17.510 0.073 -8.126 1.00 91.12 90 MET A CA 1
ATOM 731 C C . MET A 1 90 ? 16.757 0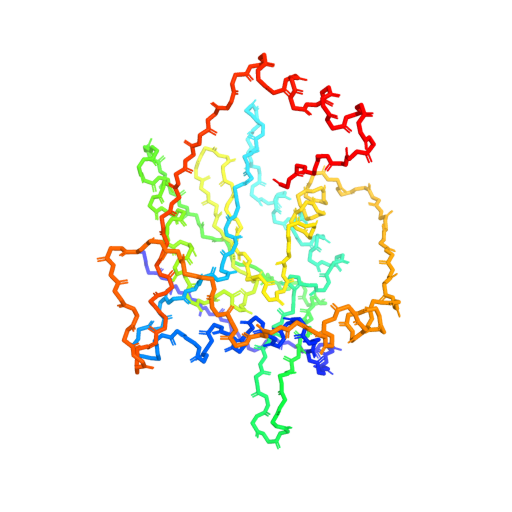.063 -6.796 1.00 91.12 90 MET A C 1
ATOM 733 O O . MET A 1 90 ? 15.980 0.967 -6.486 1.00 91.12 90 MET A O 1
ATOM 737 N N . GLN A 1 91 ? 17.011 -0.966 -5.999 1.00 88.62 91 GLN A N 1
ATOM 738 C CA . GLN A 1 91 ? 16.632 -1.046 -4.597 1.00 88.62 91 GLN A CA 1
ATOM 739 C C . GLN A 1 91 ? 17.893 -1.037 -3.734 1.00 88.62 91 GLN A C 1
ATOM 741 O O . GLN A 1 91 ? 18.874 -1.718 -4.046 1.00 88.62 91 GLN A O 1
ATOM 746 N N . LYS A 1 92 ? 17.858 -0.269 -2.648 1.00 87.81 92 LYS A N 1
ATOM 747 C CA . LYS A 1 92 ? 18.968 -0.106 -1.706 1.00 87.81 92 LYS A CA 1
ATOM 748 C C . LYS A 1 92 ? 18.467 -0.436 -0.309 1.00 87.81 92 LYS A C 1
ATOM 750 O O . LYS A 1 92 ? 17.489 0.151 0.144 1.00 87.81 92 LYS A O 1
ATOM 755 N N . ILE A 1 93 ? 19.116 -1.374 0.373 1.00 84.81 93 ILE A N 1
ATOM 756 C CA . ILE A 1 93 ? 18.803 -1.709 1.763 1.00 84.81 93 ILE A CA 1
ATOM 757 C C . ILE A 1 93 ? 19.738 -0.907 2.664 1.00 84.81 93 ILE A C 1
ATOM 759 O O . ILE A 1 93 ? 20.959 -1.059 2.602 1.00 84.81 93 ILE A O 1
ATOM 763 N N . ILE A 1 94 ? 19.142 -0.077 3.513 1.00 81.50 94 ILE A N 1
ATOM 764 C CA . ILE A 1 94 ? 19.837 0.763 4.486 1.00 81.50 94 ILE A CA 1
ATOM 765 C C . ILE A 1 94 ? 20.330 -0.091 5.660 1.00 81.50 94 ILE A C 1
ATOM 767 O O . ILE A 1 94 ? 19.581 -0.926 6.188 1.00 81.50 94 ILE A O 1
ATOM 771 N N . ASP A 1 95 ? 21.581 0.116 6.071 1.00 79.62 95 ASP A N 1
ATOM 772 C CA . ASP A 1 95 ? 22.150 -0.534 7.246 1.00 79.62 95 ASP A CA 1
ATOM 773 C C . ASP A 1 95 ? 21.494 -0.061 8.550 1.00 79.62 95 ASP A C 1
ATOM 775 O O . ASP A 1 95 ? 21.051 1.076 8.684 1.00 79.62 95 ASP A O 1
ATOM 779 N N . HIS A 1 96 ? 21.468 -0.953 9.533 1.00 72.44 96 HIS A N 1
ATOM 780 C CA . HIS A 1 96 ? 20.949 -0.751 10.880 1.00 72.44 96 HIS A CA 1
ATOM 781 C C . HIS A 1 96 ? 21.995 -1.018 11.977 1.00 72.44 96 HIS A C 1
ATOM 783 O O . HIS A 1 96 ? 21.674 -0.881 13.158 1.00 72.44 96 HIS A O 1
ATOM 789 N N . THR A 1 97 ? 23.216 -1.431 11.611 1.00 64.38 97 THR A N 1
ATOM 790 C CA . THR A 1 97 ? 24.271 -1.891 12.538 1.00 64.38 97 THR A CA 1
ATOM 791 C C . THR A 1 97 ? 24.748 -0.829 13.532 1.00 64.38 97 THR A C 1
ATOM 793 O O . THR A 1 97 ? 25.214 -1.174 14.614 1.00 64.38 97 THR A O 1
ATOM 796 N N . ASP A 1 98 ? 24.561 0.454 13.226 1.00 59.72 98 ASP A N 1
ATOM 797 C CA . ASP A 1 98 ? 25.146 1.562 13.988 1.00 59.72 98 ASP A CA 1
ATOM 798 C C . ASP A 1 98 ? 24.291 2.085 15.166 1.00 59.72 98 ASP A C 1
ATOM 800 O O . ASP A 1 98 ? 24.573 3.161 15.695 1.00 59.72 98 ASP A O 1
ATOM 804 N N . ASN A 1 99 ? 23.229 1.376 15.592 1.00 53.72 99 ASN A N 1
ATOM 805 C CA . ASN A 1 99 ? 22.293 1.816 16.655 1.00 53.72 99 ASN A CA 1
ATOM 806 C C . ASN A 1 99 ? 21.698 3.229 16.445 1.00 53.72 99 ASN A C 1
ATOM 808 O O . ASN A 1 99 ? 21.158 3.837 17.371 1.00 53.72 99 ASN A O 1
ATOM 812 N N . LYS A 1 100 ? 21.784 3.765 15.226 1.00 60.91 100 LYS A N 1
ATOM 813 C CA . LYS A 1 100 ? 21.189 5.049 14.856 1.00 60.91 100 LYS A CA 1
ATOM 814 C C . LYS A 1 100 ? 19.675 4.882 14.793 1.00 60.91 100 LYS A C 1
ATOM 816 O O . LYS A 1 100 ? 19.186 3.843 14.346 1.00 60.91 100 LYS A O 1
ATOM 821 N N . GLU A 1 101 ? 18.937 5.901 15.232 1.00 61.47 101 GLU A N 1
ATOM 822 C CA . GLU A 1 101 ? 17.485 5.921 15.067 1.00 61.47 101 GLU A CA 1
ATOM 823 C C . GLU A 1 101 ? 17.171 5.871 13.573 1.00 61.47 101 GLU A C 1
ATOM 825 O O . GLU A 1 101 ? 17.359 6.842 12.843 1.00 61.47 101 GLU A O 1
ATOM 830 N N . LEU A 1 102 ? 16.729 4.701 13.114 1.00 64.25 102 LEU A N 1
ATOM 831 C CA . LEU A 1 102 ? 16.320 4.507 11.732 1.00 64.25 102 LEU A CA 1
ATOM 832 C C . LEU A 1 102 ? 14.992 5.171 11.448 1.00 64.25 102 LEU A C 1
ATOM 834 O O . LEU A 1 102 ? 14.619 5.248 10.295 1.00 64.25 102 LEU A O 1
ATOM 838 N N . PHE A 1 103 ? 14.263 5.619 12.463 1.00 68.00 103 PHE A N 1
ATOM 839 C CA . PHE A 1 103 ? 12.955 6.188 12.260 1.00 68.00 103 PHE A CA 1
ATOM 840 C C . PHE A 1 103 ? 12.736 7.435 13.093 1.00 68.00 103 PHE A C 1
ATOM 842 O O . PHE A 1 103 ? 13.228 7.565 14.212 1.00 68.00 103 PHE A O 1
ATOM 849 N N . THR A 1 104 ? 11.959 8.351 12.529 1.00 68.69 104 THR A N 1
ATOM 850 C CA . THR A 1 104 ? 11.499 9.546 13.231 1.00 68.69 104 THR A CA 1
ATOM 851 C C . THR A 1 104 ? 10.030 9.383 13.564 1.00 68.69 104 THR A C 1
ATOM 853 O O . THR A 1 104 ? 9.214 9.102 12.684 1.00 68.69 104 THR A O 1
ATOM 856 N N . PHE A 1 105 ? 9.703 9.582 14.838 1.00 69.69 105 PHE A N 1
ATOM 857 C CA . PHE A 1 105 ? 8.327 9.738 15.270 1.00 69.69 105 PHE A CA 1
ATOM 858 C C . PHE A 1 105 ? 7.942 11.202 15.280 1.00 69.69 105 PHE A C 1
ATOM 860 O O . PHE A 1 105 ? 8.630 12.030 15.875 1.00 69.69 105 PHE A O 1
ATOM 867 N N . ILE A 1 106 ? 6.821 11.493 14.634 1.00 74.00 106 ILE A N 1
ATOM 868 C CA . ILE A 1 106 ? 6.163 12.787 14.734 1.00 74.00 106 ILE A CA 1
ATOM 869 C C . ILE A 1 106 ? 4.993 12.605 15.688 1.00 74.00 106 ILE A C 1
ATOM 871 O O . ILE A 1 106 ? 4.064 11.861 15.382 1.00 74.00 106 ILE A O 1
ATOM 875 N N . GLU A 1 107 ? 5.059 13.261 16.840 1.00 75.06 107 GLU A N 1
ATOM 876 C CA . GLU A 1 107 ? 3.939 13.313 17.773 1.00 75.06 107 GLU A CA 1
ATOM 877 C C . GLU A 1 107 ? 2.901 14.324 17.276 1.00 75.06 107 GLU A C 1
ATOM 879 O O . GLU A 1 107 ? 3.222 15.436 16.845 1.00 75.06 107 GLU A O 1
ATOM 884 N N . SER A 1 108 ? 1.640 13.912 17.296 1.00 78.88 108 SER A N 1
ATOM 885 C CA . SER A 1 108 ? 0.495 14.707 16.880 1.00 78.88 108 SER A CA 1
ATOM 886 C C . SER A 1 108 ? -0.665 14.481 17.844 1.00 78.88 108 SER A C 1
ATOM 888 O O . SER A 1 108 ? -0.767 13.443 18.496 1.00 78.88 108 SER A O 1
ATOM 890 N N . THR A 1 109 ? -1.555 15.456 17.940 1.00 77.94 109 THR A N 1
ATOM 891 C CA . THR A 1 109 ? -2.749 15.386 18.778 1.00 77.94 109 THR A CA 1
ATOM 892 C C . THR A 1 109 ? -3.981 15.558 17.897 1.00 77.94 109 THR A C 1
ATOM 894 O O . THR A 1 109 ? -3.922 16.206 16.848 1.00 77.94 109 THR A O 1
ATOM 897 N N . PHE A 1 110 ? -5.091 14.934 18.284 1.00 82.00 110 PHE A N 1
ATOM 898 C CA . PHE A 1 110 ? -6.379 15.136 17.627 1.00 82.00 110 PHE A CA 1
ATOM 899 C C . PHE A 1 110 ? -7.507 15.089 18.657 1.00 82.00 110 PHE A C 1
ATOM 901 O O . PHE A 1 110 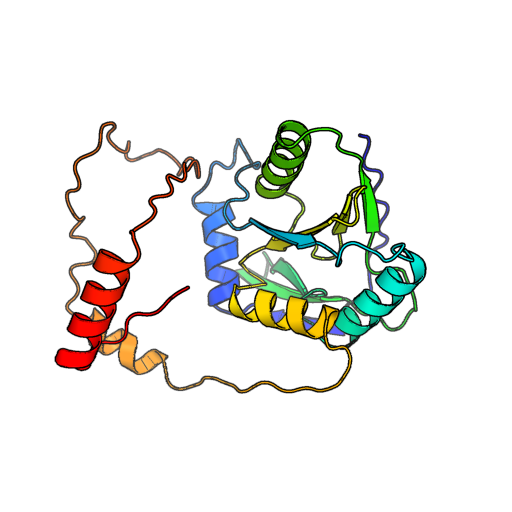? -7.561 14.214 19.532 1.00 82.00 110 PHE A O 1
ATOM 908 N N . GLU A 1 111 ? -8.440 16.026 18.544 1.00 80.75 111 GLU A N 1
ATOM 909 C CA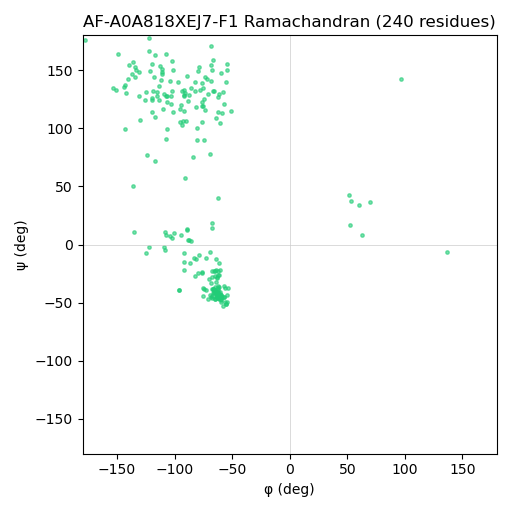 . GLU A 1 111 ? -9.568 16.116 19.468 1.00 80.75 111 GLU A CA 1
ATOM 910 C C . GLU A 1 111 ? -10.794 15.415 18.885 1.00 80.75 111 GLU A C 1
ATOM 912 O O . G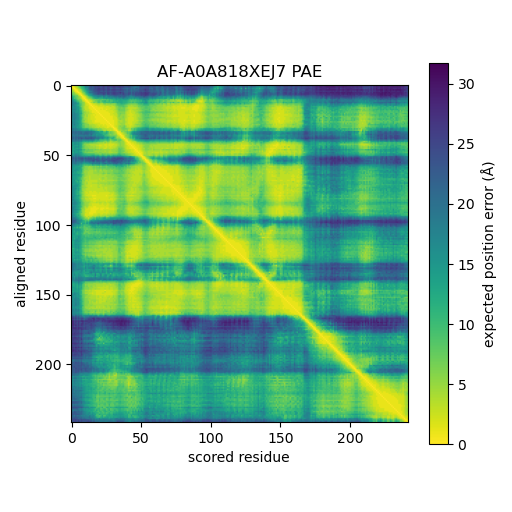LU A 1 111 ? -11.469 14.670 19.605 1.00 80.75 111 GLU A O 1
ATOM 917 N N . THR A 1 112 ? -11.002 15.560 17.573 1.00 85.38 112 THR A N 1
ATOM 918 C CA . THR A 1 112 ? -12.177 15.070 16.846 1.00 85.38 112 THR A CA 1
ATOM 919 C C . THR A 1 112 ? -11.840 14.007 15.793 1.00 85.38 112 THR A C 1
ATOM 921 O O . THR A 1 112 ? -10.694 13.859 15.361 1.00 85.38 112 THR A O 1
ATOM 924 N N . ASP A 1 113 ? -12.857 13.271 15.336 1.00 82.62 113 ASP A N 1
ATOM 925 C CA . ASP A 1 113 ? -12.716 12.344 14.203 1.00 82.62 113 ASP A CA 1
ATOM 926 C C . ASP A 1 113 ? -12.400 13.078 12.889 1.00 82.62 113 ASP A C 1
ATOM 928 O O . ASP A 1 113 ? -11.754 12.520 12.003 1.00 82.62 113 ASP A O 1
ATOM 932 N N . GLU A 1 114 ? -12.818 14.339 12.752 1.00 86.38 114 GLU A N 1
ATOM 933 C CA . GLU A 1 114 ? -12.496 15.172 11.591 1.00 86.38 114 GLU A CA 1
ATOM 934 C C . GLU A 1 114 ? -10.998 15.504 11.542 1.00 86.38 114 GLU A C 1
ATOM 936 O O . GLU A 1 114 ? -10.363 15.332 10.497 1.00 86.38 114 GLU A O 1
ATOM 941 N N . ASP A 1 115 ? -10.407 15.870 12.683 1.00 84.31 115 ASP A N 1
ATOM 942 C CA . ASP A 1 115 ? -8.962 16.091 12.812 1.00 84.31 115 ASP A CA 1
ATOM 943 C C . ASP A 1 115 ? -8.179 14.823 12.459 1.00 84.31 115 ASP A C 1
ATOM 945 O O . ASP A 1 115 ? -7.216 14.862 11.688 1.00 84.31 115 ASP A O 1
ATOM 949 N N . PHE A 1 116 ? -8.633 13.675 12.969 1.00 83.69 116 PHE A N 1
ATOM 950 C CA . PHE A 1 116 ? -8.035 12.380 12.662 1.00 83.69 116 PHE A CA 1
ATOM 951 C C . PHE A 1 116 ? -8.114 12.048 11.162 1.00 83.69 116 PHE A C 1
ATOM 953 O O . PHE A 1 116 ? -7.114 11.665 10.546 1.00 83.69 116 PHE A O 1
ATOM 960 N N . ASN A 1 117 ? -9.280 12.243 10.541 1.00 83.50 117 ASN A N 1
ATOM 961 C CA . ASN A 1 117 ? -9.471 12.021 9.107 1.00 83.50 117 ASN A CA 1
ATOM 962 C C . ASN A 1 117 ? -8.589 12.945 8.262 1.00 83.50 117 ASN A C 1
ATOM 964 O O . ASN A 1 117 ? -8.062 12.518 7.233 1.00 83.50 117 ASN A O 1
ATOM 968 N N . LYS A 1 118 ? -8.369 14.183 8.712 1.00 84.88 118 LYS A N 1
ATOM 969 C CA . LYS A 1 118 ? -7.452 15.125 8.068 1.00 84.88 118 LYS A CA 1
ATOM 970 C C . LYS A 1 118 ? -6.000 14.654 8.146 1.00 84.88 118 LYS A C 1
ATOM 972 O O . LYS A 1 118 ? -5.297 14.731 7.141 1.00 84.88 118 LYS A O 1
ATOM 977 N N . ILE A 1 119 ? -5.557 14.118 9.287 1.00 83.69 119 ILE A N 1
ATOM 978 C CA . ILE A 1 119 ? -4.218 13.516 9.421 1.00 83.69 119 ILE A CA 1
ATOM 979 C C . ILE A 1 119 ? -4.066 12.348 8.438 1.00 83.69 119 ILE A C 1
ATOM 981 O O . ILE A 1 119 ? -3.116 12.324 7.657 1.00 83.69 119 ILE A O 1
ATOM 985 N N . MET A 1 120 ? -5.036 11.429 8.406 1.00 82.31 120 MET A N 1
ATOM 986 C CA . MET A 1 120 ? -5.025 10.294 7.475 1.00 82.31 120 MET A CA 1
ATOM 987 C C . MET A 1 120 ? -5.028 10.740 6.009 1.00 82.31 120 MET A C 1
ATOM 989 O O . MET A 1 120 ? -4.314 10.162 5.190 1.00 82.31 120 MET A O 1
ATOM 993 N N . HIS A 1 121 ? -5.810 11.765 5.664 1.00 83.25 121 HIS A N 1
ATOM 994 C CA . HIS A 1 121 ? -5.857 12.321 4.313 1.00 83.25 121 HIS A CA 1
ATOM 995 C C . HIS A 1 121 ? -4.513 12.932 3.898 1.00 83.25 121 HIS A C 1
ATOM 997 O O . HIS A 1 121 ? -4.019 12.639 2.810 1.00 83.25 121 HIS A O 1
ATOM 1003 N N . ASN A 1 122 ? -3.891 13.717 4.779 1.00 82.88 122 ASN A N 1
ATOM 1004 C CA . ASN A 1 122 ? -2.581 14.314 4.522 1.00 82.88 122 ASN A CA 1
ATOM 1005 C C . ASN A 1 122 ? -1.503 13.246 4.328 1.00 82.88 122 ASN A C 1
ATOM 1007 O O . ASN A 1 122 ? -0.662 13.375 3.443 1.00 82.88 122 ASN A O 1
ATOM 1011 N N . GLU A 1 123 ? -1.551 12.171 5.115 1.00 80.69 123 GLU A N 1
ATOM 1012 C CA . GLU A 1 123 ? -0.624 11.058 4.950 1.00 80.69 123 GLU A CA 1
ATOM 1013 C C . GLU A 1 123 ? -0.849 10.311 3.632 1.00 80.69 123 GLU A C 1
ATOM 1015 O O . GLU A 1 123 ? 0.121 10.006 2.940 1.00 80.69 123 GLU A O 1
ATOM 1020 N N . ARG A 1 124 ? -2.095 10.118 3.182 1.00 78.56 124 ARG A N 1
ATOM 1021 C CA . ARG A 1 124 ? -2.347 9.583 1.829 1.00 78.56 124 ARG A CA 1
ATOM 1022 C C . ARG A 1 124 ? -1.693 10.432 0.742 1.00 78.56 124 ARG A C 1
ATOM 1024 O O . ARG A 1 124 ? -1.161 9.867 -0.198 1.00 78.56 124 ARG A O 1
ATOM 1031 N N . GLY A 1 125 ? -1.677 11.755 0.881 1.00 76.56 125 GLY A N 1
ATOM 1032 C CA . GLY A 1 125 ? -1.055 12.666 -0.087 1.00 76.56 125 GLY A CA 1
ATOM 1033 C C . GLY A 1 125 ? 0.438 12.945 0.127 1.00 76.56 125 GLY A C 1
ATOM 1034 O O . GLY A 1 125 ? 0.988 13.788 -0.575 1.00 76.56 125 GLY A O 1
ATOM 1035 N N . ASN A 1 126 ? 1.101 12.311 1.101 1.00 74.88 126 ASN A N 1
ATOM 1036 C CA . ASN A 1 126 ? 2.480 12.647 1.462 1.00 74.88 126 ASN A CA 1
ATOM 1037 C C . ASN A 1 126 ? 3.478 12.138 0.393 1.00 74.88 126 ASN A C 1
ATOM 1039 O O . ASN A 1 126 ? 3.624 10.924 0.233 1.00 74.88 126 ASN A O 1
ATOM 1043 N N . PRO A 1 127 ? 4.203 13.026 -0.318 1.00 68.94 127 PRO A N 1
ATOM 1044 C CA . PRO A 1 127 ? 5.083 12.628 -1.421 1.00 68.94 127 PRO A CA 1
ATOM 1045 C C . PRO A 1 127 ? 6.439 12.063 -0.957 1.00 68.94 127 PRO A C 1
ATOM 1047 O O . PRO A 1 127 ? 7.206 11.539 -1.761 1.00 68.94 127 PRO A O 1
ATOM 1050 N N . ASN A 1 128 ? 6.761 12.149 0.339 1.00 66.25 128 ASN A N 1
ATOM 1051 C CA . ASN A 1 128 ? 8.079 11.785 0.877 1.00 66.25 128 ASN A CA 1
ATOM 1052 C C . ASN A 1 128 ? 8.203 10.301 1.298 1.00 66.25 128 ASN A C 1
ATOM 1054 O O . ASN A 1 128 ? 9.158 9.930 1.979 1.00 66.25 128 ASN A O 1
ATOM 1058 N N . ASN A 1 129 ? 7.264 9.433 0.907 1.00 61.59 129 ASN A N 1
ATOM 1059 C CA . ASN A 1 129 ? 7.113 8.084 1.479 1.00 61.59 129 ASN A CA 1
ATOM 1060 C C . ASN A 1 129 ? 7.937 6.969 0.821 1.00 61.59 129 ASN A C 1
ATOM 1062 O O . ASN A 1 129 ? 7.858 5.813 1.237 1.00 61.59 129 ASN A O 1
ATOM 1066 N N . PHE A 1 130 ? 8.792 7.288 -0.152 1.00 53.25 130 PHE A N 1
ATOM 1067 C CA . PHE A 1 130 ? 9.808 6.330 -0.614 1.00 53.25 130 PHE A CA 1
ATOM 1068 C C . PHE A 1 130 ? 10.906 6.087 0.437 1.00 53.25 130 PHE A C 1
ATOM 1070 O O . PHE A 1 130 ? 11.765 5.225 0.253 1.00 53.25 130 PHE A O 1
ATOM 1077 N N . HIS A 1 131 ? 10.883 6.846 1.537 1.00 55.78 131 HIS A N 1
ATOM 1078 C CA . HIS A 1 131 ? 11.739 6.681 2.700 1.00 55.78 131 HIS A CA 1
ATOM 1079 C C . HIS A 1 131 ? 10.874 6.119 3.837 1.00 55.78 131 HIS A C 1
ATOM 1081 O O . HIS A 1 131 ? 10.273 6.870 4.601 1.00 55.78 131 HIS A O 1
ATOM 1087 N N . LEU A 1 132 ? 10.806 4.790 3.951 1.00 53.59 132 LEU A N 1
ATOM 1088 C CA . LEU A 1 132 ? 9.943 4.031 4.884 1.00 53.59 132 LEU A CA 1
ATOM 1089 C C . LEU A 1 132 ? 10.303 4.189 6.383 1.00 53.59 132 LEU A C 1
ATOM 1091 O O . LEU A 1 132 ? 9.915 3.387 7.229 1.00 53.59 132 LEU A O 1
ATOM 1095 N N . LEU A 1 133 ? 11.061 5.232 6.705 1.00 53.81 133 LEU A N 1
ATOM 1096 C CA . LEU A 1 133 ? 11.673 5.526 7.992 1.00 53.81 133 LEU A CA 1
ATOM 1097 C C . LEU A 1 133 ? 10.903 6.609 8.778 1.00 53.81 133 LEU A C 1
ATOM 1099 O O . LEU A 1 133 ? 11.347 7.058 9.828 1.00 53.81 133 LEU A O 1
ATOM 1103 N N . ALA A 1 134 ? 9.746 7.065 8.302 1.00 55.41 134 ALA A N 1
ATOM 1104 C CA . ALA A 1 134 ? 8.934 8.061 9.003 1.00 55.41 134 ALA A CA 1
ATOM 1105 C C . ALA A 1 134 ? 7.587 7.464 9.435 1.00 55.41 134 ALA A C 1
ATOM 1107 O O . ALA A 1 134 ? 6.890 6.847 8.633 1.00 55.41 134 ALA A O 1
ATOM 1108 N N . GLY A 1 135 ? 7.216 7.660 10.704 1.00 55.59 135 GLY A N 1
ATOM 1109 C CA . GLY A 1 135 ? 5.917 7.262 11.254 1.00 55.59 135 GLY A CA 1
ATOM 1110 C C . GLY A 1 135 ? 5.306 8.373 12.109 1.00 55.59 135 GLY A C 1
ATOM 1111 O O . GLY A 1 135 ? 6.028 9.195 12.682 1.00 55.59 135 GLY A O 1
ATOM 1112 N N . ILE A 1 136 ? 3.975 8.407 12.204 1.00 55.69 136 ILE A N 1
ATOM 1113 C CA . ILE A 1 136 ? 3.252 9.390 13.023 1.00 55.69 136 ILE A CA 1
ATOM 1114 C C . ILE A 1 136 ? 2.636 8.693 14.235 1.00 55.69 136 ILE A C 1
ATOM 1116 O O . ILE A 1 136 ? 1.942 7.683 14.109 1.00 55.69 136 ILE A O 1
ATOM 1120 N N . ILE A 1 137 ? 2.888 9.255 15.416 1.00 56.97 137 ILE A N 1
ATOM 1121 C CA . ILE A 1 137 ? 2.249 8.867 16.673 1.00 56.97 137 ILE A CA 1
ATOM 1122 C C . ILE A 1 137 ? 1.194 9.913 16.998 1.00 56.97 137 ILE A C 1
ATOM 1124 O O . ILE A 1 137 ? 1.496 11.104 17.043 1.00 56.97 137 ILE A O 1
ATOM 1128 N N . CYS A 1 138 ? -0.028 9.472 17.261 1.00 57.28 138 CYS A N 1
ATOM 1129 C CA . CYS A 1 138 ? -1.112 10.338 17.688 1.00 57.28 138 CYS A CA 1
ATOM 1130 C C . CYS A 1 138 ? -1.496 10.081 19.154 1.00 57.28 138 CYS A C 1
ATOM 1132 O O . CYS A 1 138 ? -1.473 8.937 19.619 1.00 57.28 138 CYS A O 1
ATOM 1134 N N . GLU A 1 139 ? -1.908 11.132 19.871 1.00 59.22 139 GLU A N 1
ATOM 1135 C CA . GLU A 1 139 ? -2.572 11.002 21.179 1.00 59.22 139 GLU A CA 1
ATOM 1136 C C . GLU A 1 139 ? -3.808 10.080 21.104 1.00 59.22 139 GLU A C 1
ATOM 1138 O O . GLU A 1 139 ? -4.415 9.924 20.046 1.00 59.22 139 GLU A O 1
ATOM 1143 N N . LYS A 1 140 ? -4.193 9.469 22.238 1.00 61.62 140 LYS A N 1
ATOM 1144 C CA . LYS A 1 140 ? -5.208 8.390 22.348 1.00 61.62 140 LYS A CA 1
ATOM 1145 C C . LYS A 1 140 ? -4.771 7.046 21.747 1.00 61.62 140 LYS A C 1
ATOM 1147 O O . LYS A 1 140 ? -5.590 6.316 21.186 1.00 61.62 140 LYS A O 1
ATOM 1152 N N . ASP A 1 141 ? -3.486 6.721 21.888 1.00 70.44 141 ASP A N 1
ATOM 1153 C CA . ASP A 1 141 ? -2.934 5.395 21.592 1.00 70.44 141 ASP A CA 1
ATOM 1154 C C . ASP A 1 141 ? -3.122 4.939 20.128 1.00 70.44 141 ASP A C 1
ATOM 1156 O O . ASP A 1 141 ? -3.319 3.755 19.831 1.00 70.44 141 ASP A O 1
ATOM 1160 N N . ALA A 1 142 ? -3.072 5.891 19.192 1.00 74.94 142 ALA A N 1
ATOM 1161 C CA . ALA A 1 142 ? -3.190 5.648 17.760 1.00 74.94 142 ALA A CA 1
ATOM 1162 C C . ALA A 1 142 ? -1.830 5.814 17.071 1.00 74.94 142 ALA A C 1
ATOM 1164 O O . ALA A 1 142 ? -1.213 6.875 17.118 1.00 74.94 142 ALA A O 1
ATOM 1165 N N . LEU A 1 143 ? -1.379 4.766 16.387 1.00 77.38 143 LEU A N 1
ATOM 1166 C CA . LEU A 1 143 ? -0.178 4.785 15.559 1.00 77.38 143 LEU A CA 1
ATOM 1167 C C . LEU A 1 143 ? -0.579 4.769 14.090 1.00 77.38 143 LEU A C 1
ATOM 1169 O O . LEU A 1 143 ? -1.346 3.903 13.662 1.00 77.38 143 LEU A O 1
ATOM 1173 N N . ILE A 1 144 ? -0.051 5.716 13.322 1.00 81.88 144 ILE A N 1
ATOM 1174 C CA . ILE A 1 144 ? -0.245 5.781 11.878 1.00 81.88 144 ILE A CA 1
ATOM 1175 C C . ILE A 1 144 ? 1.089 5.453 11.219 1.00 81.88 144 ILE A C 1
ATOM 1177 O O . ILE A 1 144 ? 2.078 6.180 11.348 1.00 81.88 144 ILE A O 1
ATOM 1181 N N . PHE A 1 145 ? 1.093 4.347 10.487 1.00 80.12 145 PHE A N 1
ATOM 1182 C CA . PHE A 1 145 ? 2.186 3.976 9.601 1.00 80.12 145 PHE A CA 1
ATOM 1183 C C . PHE A 1 145 ? 1.759 4.259 8.177 1.00 80.12 145 PHE A C 1
ATOM 1185 O O . PHE A 1 145 ? 0.612 4.000 7.816 1.00 80.12 145 PHE A O 1
ATOM 1192 N N . ASN A 1 146 ? 2.682 4.763 7.372 1.00 82.44 146 ASN A N 1
ATOM 1193 C CA . ASN A 1 146 ? 2.425 5.070 5.982 1.00 82.44 146 ASN A CA 1
ATOM 1194 C C . ASN A 1 146 ? 3.526 4.459 5.128 1.00 82.44 146 ASN A C 1
ATOM 1196 O O . ASN A 1 146 ? 4.670 4.908 5.157 1.00 82.44 146 ASN A O 1
ATOM 1200 N N . PHE A 1 147 ? 3.180 3.395 4.414 1.00 81.25 147 PHE A N 1
ATOM 1201 C CA . PHE A 1 147 ? 4.107 2.719 3.519 1.00 81.25 147 PHE A CA 1
ATOM 1202 C C . PHE A 1 147 ? 3.686 2.928 2.076 1.00 81.25 147 PHE A C 1
ATOM 1204 O O . PHE A 1 147 ? 2.504 3.049 1.769 1.00 81.25 147 PHE A O 1
ATOM 1211 N N . HIS A 1 148 ? 4.660 2.926 1.178 1.00 84.81 148 HIS A N 1
ATOM 1212 C CA . HIS A 1 148 ? 4.396 2.996 -0.247 1.00 84.81 148 HIS A CA 1
ATOM 1213 C C . HIS A 1 148 ? 4.139 1.592 -0.820 1.00 84.81 148 HIS A C 1
ATOM 1215 O O . HIS A 1 148 ? 4.918 0.669 -0.563 1.00 84.81 148 HIS A O 1
ATOM 1221 N N . HIS A 1 149 ? 3.102 1.425 -1.650 1.00 86.88 149 HIS A N 1
ATOM 1222 C CA . HIS A 1 149 ? 2.673 0.112 -2.149 1.00 86.88 149 HIS A CA 1
ATOM 1223 C C . HIS A 1 149 ? 3.761 -0.601 -2.972 1.00 86.88 149 HIS A C 1
ATOM 1225 O O . HIS A 1 149 ? 3.841 -1.825 -3.011 1.00 86.88 149 HIS A O 1
ATOM 1231 N N . ALA A 1 150 ? 4.667 0.170 -3.584 1.00 84.44 150 ALA A N 1
ATOM 1232 C CA . ALA A 1 150 ? 5.832 -0.376 -4.286 1.00 84.44 150 ALA A CA 1
ATOM 1233 C C . ALA A 1 150 ? 6.790 -1.177 -3.390 1.00 84.44 150 ALA A C 1
ATOM 1235 O O . ALA A 1 150 ? 7.637 -1.865 -3.936 1.00 84.44 150 ALA A O 1
ATOM 1236 N N . LEU A 1 151 ? 6.708 -1.069 -2.062 1.00 80.94 151 LEU A N 1
ATOM 1237 C CA . LEU A 1 151 ? 7.570 -1.789 -1.115 1.00 80.94 151 LEU A CA 1
ATOM 1238 C C . LEU A 1 151 ? 6.776 -2.599 -0.083 1.00 80.94 151 LEU A C 1
ATOM 1240 O O . LEU A 1 151 ? 7.363 -3.330 0.714 1.00 80.94 151 LEU A O 1
ATOM 1244 N N . PHE A 1 152 ? 5.453 -2.445 -0.069 1.00 80.12 152 PHE A N 1
ATOM 1245 C CA . PHE A 1 152 ? 4.593 -2.986 0.968 1.00 80.12 152 PHE A CA 1
ATOM 1246 C C . PHE A 1 152 ? 3.208 -3.286 0.407 1.00 80.12 152 PHE A C 1
ATOM 1248 O O . PHE A 1 152 ? 2.631 -2.462 -0.286 1.00 80.12 152 PHE A O 1
ATOM 1255 N N . ASP A 1 153 ? 2.647 -4.452 0.690 1.00 82.88 153 ASP A N 1
ATOM 1256 C CA . ASP A 1 153 ? 1.303 -4.837 0.254 1.00 82.88 153 ASP A CA 1
ATOM 1257 C C . ASP A 1 153 ? 0.409 -5.196 1.452 1.00 82.88 153 ASP A C 1
ATOM 1259 O O . ASP A 1 153 ? 0.834 -5.151 2.609 1.00 82.88 153 ASP A O 1
ATOM 1263 N N . PHE A 1 154 ? -0.861 -5.529 1.200 1.00 79.62 154 PHE A N 1
ATOM 1264 C CA . PHE A 1 154 ? -1.787 -5.907 2.273 1.00 79.62 154 PHE A CA 1
ATOM 1265 C C . PHE A 1 154 ? -1.313 -7.134 3.079 1.00 79.62 154 PHE A C 1
ATOM 1267 O O . PHE A 1 154 ? -1.365 -7.076 4.314 1.00 79.62 154 PHE A O 1
ATOM 1274 N N . PRO A 1 155 ? -0.794 -8.215 2.459 1.00 80.69 155 PRO A N 1
ATOM 1275 C CA . PRO A 1 155 ? -0.139 -9.294 3.198 1.00 80.69 155 PRO A CA 1
ATOM 1276 C C . PRO A 1 155 ? 1.035 -8.824 4.069 1.00 80.69 155 PRO A C 1
ATOM 1278 O O . PRO A 1 155 ? 1.098 -9.194 5.242 1.00 80.69 155 PRO A O 1
ATOM 1281 N N . SER A 1 156 ? 1.923 -7.972 3.550 1.00 77.75 156 SER A N 1
ATOM 1282 C CA . SER A 1 156 ? 3.052 -7.402 4.300 1.00 77.75 156 SER A CA 1
ATOM 1283 C C . SER A 1 156 ? 2.574 -6.545 5.468 1.00 77.75 156 SER A C 1
ATOM 1285 O O . SER A 1 156 ? 3.135 -6.633 6.556 1.00 77.75 156 SER A O 1
ATOM 1287 N N . MET A 1 157 ? 1.486 -5.789 5.300 1.00 78.69 157 MET A N 1
ATOM 1288 C CA . MET A 1 157 ? 0.841 -5.038 6.381 1.00 78.69 157 MET A CA 1
ATOM 1289 C C . MET A 1 157 ? 0.281 -5.948 7.461 1.00 78.69 157 MET A C 1
ATOM 1291 O O . MET A 1 157 ? 0.465 -5.673 8.649 1.00 78.69 157 MET A O 1
ATOM 1295 N N . LYS A 1 158 ? -0.361 -7.051 7.074 1.00 78.50 158 LYS A N 1
ATOM 1296 C CA . LYS A 1 158 ? -0.811 -8.062 8.029 1.00 78.50 158 LYS A CA 1
ATOM 1297 C C . LYS A 1 158 ? 0.375 -8.658 8.784 1.00 78.50 158 LYS A C 1
ATOM 1299 O O . LYS A 1 158 ? 0.305 -8.731 10.003 1.00 78.50 158 LYS A O 1
ATOM 1304 N N . MET A 1 159 ? 1.459 -9.013 8.093 1.00 74.25 159 MET A N 1
ATOM 1305 C CA . MET A 1 159 ? 2.677 -9.547 8.712 1.00 74.25 159 MET A CA 1
ATOM 1306 C C . MET A 1 159 ? 3.374 -8.538 9.623 1.00 74.25 159 MET A C 1
ATOM 1308 O O . MET A 1 159 ? 3.856 -8.915 10.680 1.00 74.25 159 MET A O 1
ATOM 1312 N N . PHE A 1 160 ? 3.416 -7.261 9.251 1.00 78.44 160 PHE A N 1
ATOM 1313 C CA . PHE A 1 160 ? 3.995 -6.203 10.075 1.00 78.44 160 PHE A CA 1
ATOM 1314 C C . PHE A 1 160 ? 3.161 -5.927 11.315 1.00 78.44 160 PHE A C 1
ATOM 1316 O O . PHE A 1 160 ? 3.720 -5.810 12.397 1.00 78.44 160 PHE A O 1
ATOM 1323 N N . ARG A 1 161 ? 1.830 -5.865 11.179 1.00 75.62 161 ARG A N 1
ATOM 1324 C CA . ARG A 1 161 ? 0.927 -5.751 12.329 1.00 75.62 161 ARG A CA 1
ATOM 1325 C C . ARG A 1 161 ? 1.075 -6.961 13.236 1.00 75.62 161 ARG A C 1
ATOM 1327 O O . ARG A 1 161 ? 1.251 -6.788 14.430 1.00 75.62 161 ARG A O 1
ATOM 1334 N N . GLN A 1 162 ? 1.079 -8.158 12.651 1.00 74.38 162 GLN A N 1
ATOM 1335 C CA . GLN A 1 162 ? 1.358 -9.378 13.386 1.00 74.38 162 GLN A CA 1
ATOM 1336 C C . GLN A 1 162 ? 2.698 -9.267 14.086 1.00 74.38 162 GLN A C 1
ATOM 1338 O O . GLN A 1 162 ? 2.699 -9.433 15.274 1.00 74.38 162 GLN A O 1
ATOM 1343 N N . ASP A 1 163 ? 3.802 -8.902 13.446 1.00 73.50 163 ASP A N 1
ATOM 1344 C CA . ASP A 1 163 ? 5.109 -8.814 14.107 1.00 73.50 163 ASP A CA 1
ATOM 1345 C C . ASP A 1 163 ? 5.224 -7.692 15.148 1.00 73.50 163 ASP A C 1
ATOM 1347 O O . ASP A 1 163 ? 5.980 -7.838 16.110 1.00 73.50 163 ASP A O 1
ATOM 1351 N N . LEU A 1 164 ? 4.463 -6.608 14.985 1.00 73.50 164 LEU A N 1
ATOM 1352 C CA . LEU A 1 164 ? 4.273 -5.579 16.006 1.00 73.50 164 LEU A CA 1
ATOM 1353 C C . LEU A 1 164 ? 3.528 -6.155 17.225 1.00 73.50 164 LEU A C 1
ATOM 1355 O O . LEU A 1 164 ? 3.910 -5.870 18.357 1.00 73.50 164 LEU A O 1
ATOM 1359 N N . ASP A 1 165 ? 2.538 -7.021 16.989 1.00 70.62 165 ASP A N 1
ATOM 1360 C CA . ASP A 1 165 ? 1.781 -7.761 18.011 1.00 70.62 165 ASP A CA 1
ATOM 1361 C C . ASP A 1 165 ? 2.540 -9.007 18.544 1.00 70.62 165 ASP A C 1
ATOM 1363 O O . ASP A 1 165 ? 2.304 -9.474 19.657 1.00 70.62 165 ASP A O 1
ATOM 1367 N N . TYR A 1 166 ? 3.456 -9.562 17.747 1.00 62.22 166 TYR A N 1
ATOM 1368 C CA . TYR A 1 166 ? 3.964 -10.941 17.769 1.00 62.22 166 TYR A CA 1
ATOM 1369 C C . TYR A 1 166 ? 5.482 -10.945 17.606 1.00 62.22 166 TYR A C 1
ATOM 1371 O O . TYR A 1 166 ? 6.043 -11.699 16.817 1.00 62.22 166 TYR A O 1
ATOM 1379 N N . ALA A 1 167 ? 6.208 -10.156 18.389 1.00 54.03 167 ALA A N 1
ATOM 1380 C CA . ALA A 1 167 ? 7.658 -10.295 18.533 1.00 54.03 167 ALA A CA 1
ATOM 1381 C C . ALA A 1 167 ? 8.100 -11.666 19.143 1.00 54.03 167 ALA A C 1
ATOM 1383 O O . ALA A 1 167 ? 9.034 -11.717 19.938 1.00 54.03 167 ALA A O 1
ATOM 1384 N N . VAL A 1 168 ? 7.460 -12.787 18.769 1.00 41.69 168 VAL A N 1
ATOM 1385 C CA . VAL A 1 168 ? 7.820 -14.191 19.000 1.00 41.69 168 VAL A CA 1
ATOM 1386 C C . VAL A 1 168 ? 7.448 -15.021 17.757 1.00 41.69 168 VAL A C 1
ATOM 1388 O O . VAL A 1 168 ? 6.331 -15.480 17.664 1.00 41.69 168 VAL A O 1
ATOM 1391 N N . ALA A 1 169 ? 8.422 -15.316 16.884 1.00 37.88 169 ALA A N 1
ATOM 1392 C CA . ALA A 1 169 ? 8.436 -16.371 15.839 1.00 37.88 169 ALA A CA 1
ATOM 1393 C C . ALA A 1 169 ? 8.052 -16.026 14.368 1.00 37.88 169 ALA A C 1
ATOM 1395 O O . ALA A 1 169 ? 7.221 -15.179 14.066 1.00 37.88 169 ALA A O 1
ATOM 1396 N N . LYS A 1 170 ? 8.786 -16.673 13.440 1.00 42.91 170 LYS A N 1
ATOM 1397 C CA . LYS A 1 170 ? 8.878 -16.499 11.961 1.00 42.91 170 LYS A CA 1
ATOM 1398 C C . LYS A 1 170 ? 8.178 -17.681 11.239 1.00 42.91 170 LYS A C 1
ATOM 1400 O O . LYS A 1 170 ? 7.961 -18.696 11.886 1.00 42.91 170 LYS A O 1
ATOM 1405 N N . GLN A 1 171 ? 7.818 -17.670 9.941 1.00 35.69 171 GLN A N 1
ATOM 1406 C CA . GLN A 1 171 ? 8.664 -17.529 8.729 1.00 35.69 171 GLN A CA 1
ATOM 1407 C C . GLN A 1 171 ? 7.806 -17.511 7.420 1.00 35.69 171 GLN A C 1
ATOM 1409 O O . GLN A 1 171 ? 6.595 -17.697 7.489 1.00 35.69 171 GLN A O 1
ATOM 1414 N N . GLN A 1 172 ? 8.428 -17.298 6.243 1.00 32.81 172 GLN A N 1
ATOM 1415 C CA . GLN A 1 172 ? 7.834 -16.979 4.911 1.00 32.81 172 GLN A CA 1
ATOM 1416 C C . GLN A 1 172 ? 8.209 -18.008 3.797 1.00 32.81 172 GLN A C 1
ATOM 1418 O O . GLN A 1 172 ? 9.144 -18.781 3.997 1.00 32.81 172 GLN A O 1
ATOM 1423 N N . ILE A 1 173 ? 7.532 -17.992 2.623 1.00 31.31 173 ILE A N 1
ATOM 1424 C CA . ILE A 1 173 ? 7.659 -18.955 1.483 1.00 31.31 173 ILE A CA 1
ATOM 1425 C C . ILE A 1 173 ? 7.762 -18.226 0.107 1.00 31.31 173 ILE A C 1
ATOM 1427 O O . ILE A 1 173 ? 7.167 -17.156 -0.023 1.00 31.31 173 ILE A O 1
ATOM 1431 N N . PRO A 1 174 ? 8.447 -18.771 -0.934 1.00 38.88 174 PRO A N 1
ATOM 1432 C CA . PRO A 1 174 ? 8.655 -18.125 -2.242 1.00 38.88 174 PRO A CA 1
ATOM 1433 C C . PRO A 1 174 ? 7.748 -18.627 -3.396 1.00 38.88 174 PRO A C 1
ATOM 1435 O O . PRO A 1 174 ? 7.270 -19.759 -3.382 1.00 38.88 174 PRO A O 1
ATOM 1438 N N . MET A 1 175 ? 7.579 -17.798 -4.443 1.00 41.44 175 MET A N 1
ATOM 1439 C CA . MET A 1 175 ? 6.779 -18.065 -5.658 1.00 41.44 175 MET A CA 1
ATOM 1440 C C . MET A 1 175 ? 7.615 -18.032 -6.951 1.00 41.44 175 MET A C 1
ATOM 1442 O O . MET A 1 175 ? 8.199 -16.999 -7.269 1.00 41.44 175 MET A O 1
ATOM 1446 N N . THR A 1 176 ? 7.602 -19.107 -7.751 1.00 48.25 176 THR A N 1
ATOM 1447 C CA . THR A 1 176 ? 8.348 -19.182 -9.033 1.00 48.25 176 THR A CA 1
ATOM 1448 C C . THR A 1 176 ? 7.578 -19.769 -10.232 1.00 48.25 176 THR A C 1
ATOM 1450 O O . THR A 1 176 ? 8.176 -19.973 -11.282 1.00 48.25 176 THR A O 1
ATOM 1453 N N . VAL A 1 177 ? 6.256 -19.987 -10.158 1.00 48.81 177 VAL A N 1
ATOM 1454 C CA . VAL A 1 177 ? 5.496 -20.693 -11.229 1.00 48.81 177 VAL A CA 1
ATOM 1455 C C . VAL A 1 177 ? 4.559 -19.783 -12.061 1.00 48.81 177 VAL A C 1
ATOM 1457 O O . VAL A 1 177 ? 3.999 -20.212 -13.063 1.00 48.81 177 VAL A O 1
ATOM 1460 N N . ALA A 1 178 ? 4.409 -18.498 -11.725 1.00 50.38 178 ALA A N 1
ATOM 1461 C CA . ALA A 1 178 ? 3.312 -17.668 -12.251 1.00 50.38 178 ALA A CA 1
ATOM 1462 C C . ALA A 1 178 ? 3.452 -17.165 -13.710 1.00 50.38 178 ALA A C 1
ATOM 1464 O O . ALA A 1 178 ? 2.443 -16.861 -14.338 1.00 50.38 178 ALA A O 1
ATOM 1465 N N . ASN A 1 179 ? 4.660 -17.059 -14.276 1.00 50.59 179 ASN A N 1
ATOM 1466 C CA . ASN A 1 179 ? 4.849 -16.318 -15.538 1.00 50.59 179 ASN A CA 1
ATOM 1467 C C . ASN A 1 179 ? 4.305 -17.024 -16.792 1.00 50.59 179 ASN A C 1
ATOM 1469 O O . ASN A 1 179 ? 3.751 -16.358 -17.662 1.00 50.59 179 ASN A O 1
ATOM 1473 N N . ALA A 1 180 ? 4.448 -18.348 -16.902 1.00 55.91 180 ALA A N 1
ATOM 1474 C CA . ALA A 1 180 ? 4.014 -19.082 -18.097 1.00 55.91 180 ALA A CA 1
ATOM 1475 C C . ALA A 1 180 ? 2.483 -19.109 -18.245 1.00 55.91 180 ALA A C 1
ATOM 1477 O O . ALA A 1 180 ? 1.966 -19.035 -19.352 1.00 55.91 180 ALA A O 1
ATOM 1478 N N . PHE A 1 181 ? 1.769 -19.143 -17.118 1.00 65.31 181 PHE A N 1
ATOM 1479 C CA . PHE A 1 181 ? 0.309 -19.129 -17.077 1.00 65.31 181 PHE A CA 1
ATOM 1480 C C . PHE A 1 181 ? -0.282 -17.833 -17.653 1.00 65.31 181 PHE A C 1
ATOM 1482 O O . PHE A 1 181 ? -1.218 -17.884 -18.441 1.00 65.31 181 PHE A O 1
ATOM 1489 N N . TRP A 1 182 ? 0.277 -16.670 -17.298 1.00 60.03 182 TRP A N 1
ATOM 1490 C CA . TRP A 1 182 ? -0.270 -15.384 -17.746 1.00 60.03 182 TRP A CA 1
ATOM 1491 C C . TRP A 1 182 ? -0.068 -15.113 -19.238 1.00 60.03 182 TRP A C 1
ATOM 1493 O O . TRP A 1 182 ? -0.894 -14.429 -19.830 1.00 60.03 182 TRP A O 1
ATOM 1503 N N . LEU A 1 183 ? 1.000 -15.636 -19.849 1.00 60.84 183 LEU A N 1
ATOM 1504 C CA . LEU A 1 183 ? 1.221 -15.497 -21.293 1.00 60.84 183 LEU A CA 1
ATOM 1505 C C . LEU A 1 183 ? 0.165 -16.251 -22.106 1.00 60.84 183 LEU A C 1
ATOM 1507 O O . LEU A 1 183 ? -0.341 -15.711 -23.081 1.00 60.84 183 LEU A O 1
ATOM 1511 N N . ASP A 1 184 ? -0.180 -17.462 -21.674 1.00 67.25 184 ASP A N 1
ATOM 1512 C CA . ASP A 1 184 ? -1.212 -18.294 -22.299 1.00 67.25 184 ASP A CA 1
ATOM 1513 C C . ASP A 1 184 ? -2.617 -17.723 -22.045 1.00 67.25 184 ASP A C 1
ATOM 1515 O O . ASP A 1 184 ? -3.388 -17.500 -22.972 1.00 67.25 184 ASP A O 1
ATOM 1519 N N . ALA A 1 185 ? -2.918 -17.356 -20.794 1.00 67.06 185 ALA A N 1
ATOM 1520 C CA . ALA A 1 185 ? -4.235 -16.848 -20.405 1.00 67.06 185 ALA A CA 1
ATOM 1521 C C . ALA A 1 185 ? -4.601 -15.488 -21.028 1.00 67.06 185 ALA A C 1
ATOM 1523 O O . ALA A 1 185 ? -5.780 -15.138 -21.082 1.00 67.06 185 ALA A O 1
ATOM 1524 N N . LEU A 1 186 ? -3.610 -14.695 -21.449 1.00 71.25 186 LEU A N 1
ATOM 1525 C CA . LEU A 1 186 ? -3.823 -13.352 -21.991 1.00 71.25 186 LEU A CA 1
ATOM 1526 C C . LEU A 1 186 ? -3.562 -13.245 -23.500 1.00 71.25 186 LEU A C 1
ATOM 1528 O O . LEU A 1 186 ? -3.765 -12.154 -24.033 1.00 71.25 186 LEU A O 1
ATOM 1532 N N . CYS A 1 187 ? -3.134 -14.310 -24.197 1.00 69.38 187 CYS A N 1
ATOM 1533 C CA . CYS A 1 187 ? -2.751 -14.195 -25.614 1.00 69.38 187 CYS A CA 1
ATOM 1534 C C . CYS A 1 187 ? -3.914 -13.782 -26.527 1.00 69.38 187 CYS A C 1
ATOM 1536 O O . CYS A 1 187 ? -3.688 -13.087 -27.513 1.00 69.38 187 CYS A O 1
ATOM 1538 N N . ASP A 1 188 ? -5.142 -14.140 -26.144 1.00 73.25 188 ASP A N 1
ATOM 1539 C CA . ASP A 1 188 ? -6.370 -13.839 -26.890 1.00 73.25 188 ASP A CA 1
ATOM 1540 C C . ASP A 1 188 ? -7.184 -12.695 -26.263 1.00 73.25 188 ASP A C 1
ATOM 1542 O O . ASP A 1 188 ? -8.317 -12.420 -26.665 1.00 73.25 188 ASP A O 1
ATOM 1546 N N . CYS A 1 189 ? -6.639 -12.021 -25.246 1.00 66.88 189 CYS A N 1
ATOM 1547 C CA . CYS A 1 189 ? -7.325 -10.901 -24.622 1.00 66.88 189 CYS A CA 1
ATOM 1548 C C . CYS A 1 189 ? -7.232 -9.671 -25.536 1.00 66.88 189 CYS A C 1
ATOM 1550 O O . CYS A 1 189 ? -6.142 -9.166 -25.808 1.00 66.88 189 CYS A O 1
ATOM 1552 N N . GLU A 1 190 ? -8.376 -9.155 -25.989 1.00 71.88 190 GLU A N 1
ATOM 1553 C CA . GLU A 1 190 ? -8.461 -7.889 -26.725 1.00 71.88 190 GLU A CA 1
ATOM 1554 C C . GLU A 1 190 ? -8.152 -6.716 -25.774 1.00 71.88 190 GLU A C 1
ATOM 1556 O O . GLU A 1 190 ? -9.052 -6.029 -25.295 1.00 71.88 190 GLU A O 1
ATOM 1561 N N . MET A 1 191 ? -6.873 -6.482 -25.473 1.00 62.06 191 MET A N 1
ATOM 1562 C CA . MET A 1 191 ? -6.428 -5.451 -24.520 1.00 62.06 191 MET A CA 1
ATOM 1563 C C . MET A 1 191 ? -6.841 -4.027 -24.934 1.00 62.06 191 MET A C 1
ATOM 1565 O O . MET A 1 191 ? -6.955 -3.146 -24.082 1.00 62.06 191 MET A O 1
ATOM 1569 N N . ASP A 1 192 ? -7.118 -3.818 -26.224 1.00 62.38 192 ASP A N 1
ATOM 1570 C CA . ASP A 1 192 ? -7.598 -2.547 -26.779 1.00 62.38 192 ASP A CA 1
ATOM 1571 C C . ASP A 1 192 ? -9.116 -2.361 -26.635 1.00 62.38 192 ASP A C 1
ATOM 1573 O O . ASP A 1 192 ? -9.649 -1.261 -26.829 1.00 62.38 192 ASP A O 1
ATOM 1577 N N . ARG A 1 193 ? -9.847 -3.417 -26.260 1.00 67.31 193 ARG A N 1
ATOM 1578 C CA . ARG A 1 193 ? -11.289 -3.348 -26.055 1.00 67.31 193 ARG A CA 1
ATOM 1579 C C . ARG A 1 193 ? -11.597 -2.756 -24.688 1.00 67.31 193 ARG A C 1
ATOM 1581 O O . ARG A 1 193 ? -11.757 -3.446 -23.685 1.00 67.31 193 ARG A O 1
ATOM 1588 N N . SER A 1 194 ? -11.724 -1.435 -24.665 1.00 65.06 194 SER A N 1
ATOM 1589 C CA . SER A 1 194 ? -12.192 -0.717 -23.484 1.00 65.06 194 SER A CA 1
ATOM 1590 C C . SER A 1 194 ? -13.622 -1.137 -23.123 1.00 65.06 194 SER A C 1
ATOM 1592 O O . SER A 1 194 ? -14.531 -1.081 -23.957 1.00 65.06 194 SER A O 1
ATOM 1594 N N . LEU A 1 195 ? -13.830 -1.536 -21.865 1.00 71.75 195 LEU A N 1
ATOM 1595 C CA . LEU A 1 195 ? -15.165 -1.701 -21.296 1.00 71.75 195 LEU A CA 1
ATOM 1596 C C . LEU A 1 195 ? -15.871 -0.340 -21.299 1.00 71.75 195 LEU A C 1
ATOM 1598 O O . LEU A 1 195 ? -15.465 0.582 -20.593 1.00 71.75 195 LEU A O 1
ATOM 1602 N N . GLN A 1 196 ? -16.935 -0.225 -22.093 1.00 75.25 196 GLN A N 1
ATOM 1603 C CA . GLN A 1 196 ? -17.781 0.965 -22.136 1.00 75.25 196 GLN A CA 1
ATOM 1604 C C . GLN A 1 196 ? -18.645 1.003 -20.874 1.00 75.25 196 GLN A C 1
ATOM 1606 O O . GLN A 1 196 ? -19.734 0.432 -20.828 1.00 75.25 196 GLN A O 1
ATOM 1611 N N . LEU A 1 197 ? -18.126 1.632 -19.825 1.00 74.69 197 LEU A N 1
ATOM 1612 C CA . LEU A 1 197 ? -18.890 1.938 -18.623 1.00 74.69 197 LEU A CA 1
ATOM 1613 C C . LEU A 1 197 ? -19.550 3.313 -18.786 1.00 74.69 197 LEU A C 1
ATOM 1615 O O . LEU A 1 197 ? -18.945 4.194 -19.395 1.00 74.69 197 LEU A O 1
ATOM 1619 N N . PRO A 1 198 ? -20.763 3.532 -18.253 1.00 80.31 198 PRO A N 1
ATOM 1620 C CA . PRO A 1 198 ? -21.330 4.871 -18.198 1.00 80.31 198 PRO A CA 1
ATOM 1621 C C . PRO A 1 198 ? -20.426 5.758 -17.335 1.00 80.31 198 PRO A C 1
ATOM 1623 O O . PRO A 1 198 ? -20.063 5.389 -16.218 1.00 80.31 198 PRO A O 1
ATOM 1626 N N . PHE A 1 199 ? -20.049 6.919 -17.856 1.00 77.56 199 PHE A N 1
ATOM 1627 C CA . PHE A 1 199 ? -19.253 7.906 -17.138 1.00 77.56 199 PHE A CA 1
ATOM 1628 C C . PHE A 1 199 ? -19.865 9.293 -17.335 1.00 77.56 199 PHE A C 1
ATOM 1630 O O . PHE A 1 199 ? -20.343 9.632 -18.415 1.00 77.56 199 PHE A O 1
ATOM 1637 N N . ASP A 1 200 ? -19.807 10.115 -16.291 1.00 77.44 200 ASP A N 1
ATOM 1638 C CA . ASP A 1 200 ? -20.327 11.486 -16.345 1.00 77.44 200 ASP A CA 1
ATOM 1639 C C . ASP A 1 200 ? -19.338 12.462 -17.006 1.00 77.44 200 ASP A C 1
ATOM 1641 O O . ASP A 1 200 ? -19.685 13.604 -17.307 1.00 77.44 200 ASP A O 1
ATOM 1645 N N . ARG A 1 201 ? -18.077 12.044 -17.207 1.00 70.50 201 ARG A N 1
ATOM 1646 C CA . ARG A 1 201 ? -17.008 12.853 -17.816 1.00 70.50 201 ARG A CA 1
ATOM 1647 C C . ARG A 1 201 ? -16.115 11.994 -18.707 1.00 70.50 201 ARG A C 1
ATOM 1649 O O . ARG A 1 201 ? -15.631 10.953 -18.269 1.00 70.50 201 ARG A O 1
ATOM 1656 N N . HIS A 1 202 ? -15.880 12.447 -19.937 1.00 66.62 202 HIS A N 1
ATOM 1657 C CA . HIS A 1 202 ? -14.963 11.791 -20.869 1.00 66.62 202 HIS A CA 1
ATOM 1658 C C . HIS A 1 202 ? -13.506 12.020 -20.460 1.00 66.62 202 HIS A C 1
ATOM 1660 O O . HIS A 1 202 ? -13.140 13.106 -20.012 1.00 66.62 202 HIS A O 1
ATOM 1666 N N . ARG A 1 203 ? -12.664 11.005 -20.668 1.00 63.94 203 ARG A N 1
ATOM 1667 C CA . ARG A 1 203 ? -11.210 11.143 -20.556 1.00 63.94 203 ARG A CA 1
ATOM 1668 C C . ARG A 1 203 ? -10.682 11.865 -21.797 1.00 63.94 203 ARG A C 1
ATOM 1670 O O . ARG A 1 203 ? -10.896 11.381 -22.906 1.00 63.94 203 ARG A O 1
ATOM 1677 N N . VAL A 1 204 ? -9.999 12.993 -21.616 1.00 67.12 204 VAL A N 1
ATOM 1678 C CA . VAL A 1 204 ? -9.296 13.681 -22.709 1.00 67.12 204 VAL A CA 1
ATOM 1679 C C . VAL A 1 204 ? -8.003 12.913 -23.010 1.00 67.12 204 VAL A C 1
ATOM 1681 O O . VAL A 1 204 ? -7.350 12.414 -22.092 1.00 67.12 204 VAL A O 1
ATOM 1684 N N . SER A 1 205 ? -7.656 12.749 -24.288 1.00 61.22 205 SER A N 1
ATOM 1685 C CA . SER A 1 205 ? -6.556 11.878 -24.740 1.00 61.22 205 SER A CA 1
ATOM 1686 C C . SER A 1 205 ? -5.174 12.284 -24.224 1.00 61.22 205 SER A C 1
ATOM 1688 O O . SER A 1 205 ? -4.326 11.413 -24.048 1.00 61.22 205 SER A O 1
ATOM 1690 N N . ASP A 1 206 ? -4.985 13.569 -23.921 1.00 61.47 206 ASP A N 1
ATOM 1691 C CA . ASP A 1 206 ? -3.689 14.153 -23.556 1.00 61.47 206 ASP A CA 1
ATOM 1692 C C . ASP A 1 206 ? -3.590 14.514 -22.062 1.00 61.47 206 ASP A C 1
ATOM 1694 O O . ASP A 1 206 ? -2.649 15.177 -21.631 1.00 61.47 206 ASP A O 1
ATOM 1698 N N . GLU A 1 207 ? -4.556 14.081 -21.245 1.00 66.00 207 GLU A N 1
ATOM 1699 C CA . GLU A 1 207 ? -4.551 14.351 -19.807 1.00 66.00 207 GLU A CA 1
ATOM 1700 C C . GLU A 1 207 ? -3.856 13.236 -19.011 1.00 66.00 207 GLU A C 1
ATOM 1702 O O . GLU A 1 207 ? -4.201 12.045 -19.088 1.00 66.00 207 GLU A O 1
ATOM 1707 N N . HIS A 1 208 ? -2.903 13.647 -18.168 1.00 68.19 208 HIS A N 1
ATOM 1708 C CA . HIS A 1 208 ? -2.380 12.824 -17.081 1.00 68.19 208 HIS A CA 1
ATOM 1709 C C . HIS A 1 208 ? -3.531 12.339 -16.191 1.00 68.19 208 HIS A C 1
ATOM 1711 O O . HIS A 1 208 ? -4.565 12.997 -16.035 1.00 68.19 208 HIS A O 1
ATOM 1717 N N . ARG A 1 209 ? -3.373 11.167 -15.569 1.00 72.06 209 ARG A N 1
ATOM 1718 C CA . ARG A 1 209 ? -4.372 10.698 -14.609 1.00 72.06 209 ARG A CA 1
ATOM 1719 C C . ARG A 1 209 ? -4.361 11.637 -13.409 1.00 72.06 209 ARG A C 1
ATOM 1721 O O . ARG A 1 209 ? -3.317 11.894 -12.825 1.00 72.06 209 ARG A O 1
ATOM 1728 N N . ALA A 1 210 ? -5.544 12.078 -12.990 1.00 72.06 210 ALA A N 1
ATOM 1729 C CA . ALA A 1 210 ? -5.668 12.924 -11.807 1.00 72.06 210 ALA A CA 1
ATOM 1730 C C . ALA A 1 210 ? -5.321 12.186 -10.500 1.00 72.06 210 ALA A C 1
ATOM 1732 O O . ALA A 1 210 ? -5.064 12.828 -9.488 1.00 72.06 210 ALA A O 1
ATOM 1733 N N . GLY A 1 211 ? -5.413 10.848 -10.484 1.00 70.06 211 GLY A N 1
ATOM 1734 C CA . GLY A 1 211 ? -5.232 10.033 -9.273 1.00 70.06 211 GLY A CA 1
ATOM 1735 C C . GLY A 1 211 ? -6.259 10.284 -8.169 1.00 70.06 211 GLY A C 1
ATOM 1736 O O . GLY A 1 211 ? -6.140 9.752 -7.072 1.00 70.06 211 GLY A O 1
ATOM 1737 N N . ARG A 1 212 ? -7.297 11.074 -8.447 1.00 73.56 212 ARG A N 1
ATOM 1738 C CA . ARG A 1 212 ? -8.374 11.357 -7.501 1.00 73.56 212 ARG A CA 1
ATOM 1739 C C . ARG A 1 212 ? -9.384 10.221 -7.525 1.00 73.56 212 ARG A C 1
ATOM 1741 O O . ARG A 1 212 ? -9.849 9.820 -8.589 1.00 73.56 212 ARG A O 1
ATOM 1748 N N . GLY A 1 213 ? -9.748 9.752 -6.342 1.00 74.00 213 GLY A N 1
ATOM 1749 C CA . GLY A 1 213 ? -10.791 8.760 -6.140 1.00 74.00 213 GLY A CA 1
ATOM 1750 C C . GLY A 1 213 ? -11.680 9.152 -4.970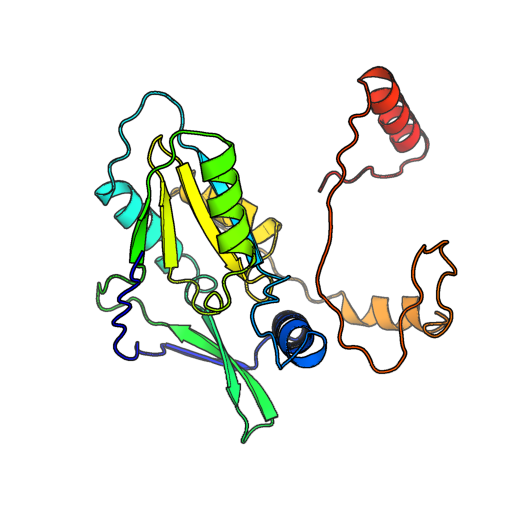 1.00 74.00 213 GLY A C 1
ATOM 1751 O O . GLY A 1 213 ? -11.275 9.910 -4.090 1.00 74.00 213 GLY A O 1
ATOM 1752 N N . THR A 1 214 ? -12.896 8.623 -4.969 1.00 78.88 214 THR A N 1
ATOM 1753 C CA . THR A 1 214 ? -13.782 8.633 -3.806 1.00 78.88 214 THR A CA 1
ATOM 1754 C C . THR A 1 214 ? -14.097 7.192 -3.431 1.00 78.88 214 THR A C 1
ATOM 1756 O O . THR A 1 214 ? -14.020 6.295 -4.272 1.00 78.88 214 THR A O 1
ATOM 1759 N N . SER A 1 215 ? -14.436 6.961 -2.171 1.00 80.62 215 SER A N 1
ATOM 1760 C CA . SER A 1 215 ? -14.847 5.649 -1.683 1.00 80.62 215 SER A CA 1
ATOM 1761 C C . SER A 1 215 ? -16.265 5.752 -1.148 1.00 80.62 215 SER A C 1
ATOM 1763 O O . SER A 1 215 ? -16.577 6.656 -0.376 1.00 80.62 215 SER A O 1
ATOM 1765 N N . ILE A 1 216 ? -17.116 4.819 -1.563 1.00 82.44 216 ILE A N 1
ATOM 1766 C CA . ILE A 1 216 ? -18.481 4.671 -1.064 1.00 82.44 216 ILE A CA 1
ATOM 1767 C C . ILE A 1 216 ? -18.567 3.277 -0.457 1.00 82.44 216 ILE A C 1
ATOM 1769 O O . ILE A 1 216 ? -18.235 2.293 -1.116 1.00 82.44 216 ILE A O 1
ATOM 1773 N N . SER A 1 217 ? -19.000 3.205 0.797 1.00 85.12 217 SER A N 1
ATOM 1774 C CA . SER A 1 217 ? -19.144 1.945 1.520 1.00 85.12 217 SER A CA 1
ATOM 1775 C C . SER A 1 217 ? -20.610 1.539 1.565 1.00 85.12 217 SER A C 1
ATOM 1777 O O . SER A 1 217 ? -21.470 2.340 1.927 1.00 85.12 217 SER A O 1
ATOM 1779 N N . PHE A 1 218 ? -20.885 0.281 1.241 1.00 89.56 218 PHE A N 1
ATOM 1780 C CA . PHE A 1 218 ? -22.187 -0.354 1.410 1.00 89.56 218 PHE A CA 1
ATOM 1781 C C . PHE A 1 218 ? -22.046 -1.518 2.388 1.00 89.56 218 PHE A C 1
ATOM 1783 O O . PHE A 1 218 ? -21.020 -2.196 2.424 1.00 89.56 218 PHE A O 1
ATOM 1790 N N . GLN A 1 219 ? -23.074 -1.730 3.202 1.00 89.19 219 GLN A N 1
ATOM 1791 C CA . GLN A 1 219 ? -23.143 -2.850 4.130 1.00 89.19 219 GLN A CA 1
ATOM 1792 C C . GLN A 1 219 ? -24.269 -3.769 3.684 1.00 89.19 219 GLN A C 1
ATOM 1794 O O . GLN A 1 219 ? -25.407 -3.330 3.524 1.00 89.19 219 GLN A O 1
ATOM 1799 N N . PHE A 1 220 ? -23.938 -5.037 3.471 1.00 91.06 220 PHE A N 1
ATOM 1800 C CA . PHE A 1 220 ? -24.945 -6.072 3.304 1.00 91.06 220 PHE A CA 1
ATOM 1801 C C . PHE A 1 220 ? -25.412 -6.528 4.679 1.00 91.06 220 PHE A C 1
ATOM 1803 O O . PHE A 1 220 ? -24.606 -6.666 5.601 1.00 91.06 220 PHE A O 1
ATOM 1810 N N . ASP A 1 221 ? -26.710 -6.770 4.818 1.00 94.75 221 ASP A N 1
ATOM 1811 C CA . ASP A 1 221 ? -27.229 -7.368 6.038 1.00 94.75 221 ASP A CA 1
ATOM 1812 C C . ASP A 1 221 ? -26.773 -8.833 6.183 1.00 94.75 221 ASP A C 1
ATOM 1814 O O . ASP A 1 221 ? -26.169 -9.446 5.290 1.00 94.75 221 ASP A O 1
ATOM 1818 N N . ASN A 1 222 ? -27.045 -9.397 7.359 1.00 94.75 222 ASN A N 1
ATOM 1819 C CA . ASN A 1 222 ? -26.655 -10.764 7.681 1.00 94.75 222 ASN A CA 1
ATOM 1820 C C . ASN A 1 222 ? -27.346 -11.806 6.796 1.00 94.75 222 ASN A C 1
ATOM 1822 O O . ASN A 1 222 ? -26.755 -12.856 6.536 1.00 94.75 222 ASN A O 1
ATOM 1826 N N . ASP A 1 223 ? -28.575 -11.552 6.356 1.00 96.94 223 ASP A N 1
ATOM 1827 C CA . ASP A 1 223 ? -29.356 -12.525 5.596 1.00 96.94 223 ASP A CA 1
ATOM 1828 C C . ASP A 1 223 ? -28.829 -12.617 4.163 1.00 96.94 223 ASP A C 1
ATOM 1830 O O . ASP A 1 223 ? -28.549 -13.713 3.669 1.00 96.94 223 ASP A O 1
ATOM 1834 N N . LEU A 1 224 ? -28.559 -11.471 3.538 1.00 95.56 224 LEU A N 1
ATOM 1835 C CA . LEU A 1 224 ? -27.939 -11.381 2.223 1.00 95.56 224 LEU A CA 1
ATOM 1836 C C . LEU A 1 224 ? -26.499 -11.912 2.238 1.00 95.56 224 LEU A C 1
ATOM 1838 O O . LEU A 1 224 ? -26.108 -12.665 1.345 1.00 95.56 224 LEU A O 1
ATOM 1842 N N . SER A 1 225 ? -25.728 -11.606 3.286 1.00 94.06 225 SER A N 1
ATOM 1843 C CA . SER A 1 225 ? -24.374 -12.151 3.457 1.00 94.06 225 SER A CA 1
ATOM 1844 C C . SER A 1 225 ? -24.385 -13.684 3.538 1.00 94.06 225 SER A C 1
ATOM 1846 O O . SER A 1 225 ? -23.591 -14.354 2.872 1.00 94.06 225 SER A O 1
ATOM 1848 N N . LYS A 1 226 ? -25.326 -14.272 4.292 1.00 94.69 226 LYS A N 1
ATOM 1849 C CA . LYS A 1 226 ? -25.510 -15.733 4.357 1.00 94.69 226 LYS A CA 1
ATOM 1850 C C . LYS A 1 226 ? -25.966 -16.322 3.027 1.00 94.69 226 LYS A C 1
ATOM 1852 O O . LYS A 1 226 ? -25.514 -17.413 2.672 1.00 94.69 226 LYS A O 1
ATOM 1857 N N . ALA A 1 227 ? -26.831 -15.627 2.291 1.00 95.56 227 ALA A N 1
ATOM 1858 C CA . ALA A 1 227 ? -27.279 -16.071 0.976 1.00 95.56 227 ALA A CA 1
ATOM 1859 C C . ALA A 1 227 ? -26.101 -16.169 -0.008 1.00 95.56 227 ALA A C 1
ATOM 1861 O O . ALA A 1 227 ? -25.953 -17.200 -0.668 1.00 95.56 227 ALA A O 1
ATOM 1862 N N . PHE A 1 228 ? -25.206 -15.173 -0.034 1.00 94.50 228 PHE A N 1
ATOM 1863 C CA . PHE A 1 228 ? -23.984 -15.229 -0.845 1.00 94.50 228 PHE A CA 1
ATOM 1864 C C . PHE A 1 228 ? -23.068 -16.390 -0.449 1.00 94.50 228 PHE A C 1
ATOM 1866 O O . PHE A 1 228 ? -22.604 -17.124 -1.322 1.00 94.50 228 PHE A O 1
ATOM 1873 N N . LEU A 1 229 ? -22.844 -16.606 0.852 1.00 93.31 229 LEU A N 1
ATOM 1874 C CA . LEU A 1 229 ? -22.021 -17.720 1.338 1.00 93.31 229 LEU A CA 1
ATOM 1875 C C . LEU A 1 229 ? -22.616 -19.085 0.972 1.00 93.31 229 LEU A C 1
ATOM 1877 O O . LEU A 1 229 ? -21.890 -19.995 0.567 1.00 93.31 229 LEU A O 1
ATOM 1881 N N . THR A 1 230 ? -23.938 -19.217 1.082 1.00 95.69 230 THR A N 1
ATOM 1882 C CA . THR A 1 230 ? -24.663 -20.443 0.725 1.00 95.69 230 THR A CA 1
ATOM 1883 C C . THR A 1 230 ? -24.548 -20.714 -0.768 1.00 95.69 230 THR A C 1
ATOM 1885 O O . THR A 1 230 ? -24.207 -21.829 -1.162 1.00 95.69 230 THR A O 1
ATOM 1888 N N . TYR A 1 231 ? -24.768 -19.693 -1.599 1.00 96.12 231 TYR A N 1
ATOM 1889 C CA . TYR A 1 231 ? -24.605 -19.791 -3.046 1.00 96.12 231 TYR A CA 1
ATOM 1890 C C . TYR A 1 231 ? -23.176 -20.209 -3.411 1.00 96.12 231 TYR A C 1
ATOM 1892 O O . TYR A 1 231 ? -22.985 -21.220 -4.083 1.00 96.12 231 TYR A O 1
ATOM 1900 N N . ALA A 1 232 ? -22.166 -19.498 -2.905 1.00 94.75 232 ALA A N 1
ATOM 1901 C CA . ALA A 1 232 ? -20.765 -19.791 -3.194 1.00 94.75 232 ALA A CA 1
ATOM 1902 C C . ALA A 1 232 ? -20.396 -21.234 -2.809 1.00 94.75 232 ALA A C 1
ATOM 1904 O O . ALA A 1 232 ? -19.833 -21.967 -3.620 1.00 94.75 232 ALA A O 1
ATOM 1905 N N . SER A 1 233 ? -20.823 -21.683 -1.623 1.00 92.38 233 SER A N 1
ATOM 1906 C CA . SER A 1 233 ? -20.599 -23.058 -1.154 1.00 92.38 233 SER A CA 1
ATOM 1907 C C . SER A 1 233 ? -21.296 -24.098 -2.032 1.00 92.38 233 SER A C 1
ATOM 1909 O O . SER A 1 233 ? -20.701 -25.122 -2.360 1.00 92.38 233 SER A O 1
ATOM 1911 N N . THR A 1 234 ? -22.534 -23.824 -2.454 1.00 97.50 234 THR A N 1
ATOM 1912 C CA . THR A 1 234 ? -23.329 -24.722 -3.310 1.00 97.50 234 THR A CA 1
ATOM 1913 C C . THR A 1 234 ? -22.652 -24.968 -4.657 1.00 97.50 234 THR A C 1
ATOM 1915 O O . THR A 1 234 ? -22.690 -26.083 -5.171 1.00 97.50 234 THR A O 1
ATOM 1918 N N . TYR A 1 235 ? -21.998 -23.946 -5.212 1.00 96.00 235 TYR A N 1
ATOM 1919 C CA . TYR A 1 235 ? -21.342 -24.018 -6.520 1.00 96.00 235 TYR A CA 1
ATOM 1920 C C . TYR A 1 235 ? -19.822 -24.215 -6.444 1.00 96.00 235 TYR A C 1
ATOM 1922 O O . TYR A 1 235 ? -19.148 -24.124 -7.467 1.00 96.00 235 TYR A O 1
ATOM 1930 N N . ASN A 1 236 ? -19.274 -24.499 -5.256 1.00 92.06 236 ASN A N 1
ATOM 1931 C CA . ASN A 1 236 ? -17.831 -24.632 -5.029 1.00 92.06 236 ASN A CA 1
ATOM 1932 C C . ASN A 1 236 ? -17.021 -23.410 -5.526 1.00 92.06 236 ASN A C 1
ATOM 1934 O O . ASN A 1 236 ? -15.919 -23.535 -6.062 1.00 92.06 236 ASN A O 1
ATOM 1938 N N . ILE A 1 237 ? -17.591 -22.216 -5.359 1.00 93.69 237 ILE A N 1
ATOM 1939 C CA . ILE A 1 237 ? -16.968 -20.926 -5.658 1.00 93.69 237 ILE A CA 1
ATOM 1940 C C . ILE A 1 237 ? -16.406 -20.364 -4.350 1.00 93.69 237 ILE A C 1
ATOM 1942 O O . ILE A 1 237 ? -17.039 -20.455 -3.298 1.00 93.69 237 ILE A O 1
ATOM 1946 N N . LYS A 1 238 ? -15.220 -19.755 -4.399 1.00 84.62 238 LYS A N 1
ATOM 1947 C CA . LYS A 1 238 ? -14.655 -19.053 -3.243 1.00 84.62 238 LYS A CA 1
ATOM 1948 C C . LYS A 1 238 ? -15.128 -17.606 -3.214 1.00 84.62 238 LYS A C 1
ATOM 1950 O O . LYS A 1 238 ? -14.979 -16.887 -4.196 1.00 84.62 238 LYS A O 1
ATOM 1955 N N . LEU A 1 239 ? -15.647 -17.182 -2.065 1.00 80.56 239 LEU A N 1
ATOM 1956 C CA . LEU A 1 239 ? -15.813 -15.771 -1.742 1.00 80.56 239 LEU A CA 1
ATOM 1957 C C . LEU A 1 239 ? -14.559 -15.323 -0.988 1.00 80.56 239 LEU A C 1
ATOM 1959 O O . LEU A 1 239 ? -14.349 -15.716 0.159 1.00 80.56 239 LEU A O 1
ATOM 1963 N N . GLU A 1 240 ? -13.697 -14.559 -1.648 1.00 67.56 240 GLU A N 1
ATOM 1964 C CA . GLU A 1 240 ? -12.499 -14.011 -1.016 1.00 67.56 240 GLU A CA 1
ATOM 1965 C C . GLU A 1 240 ? -12.826 -12.661 -0.379 1.00 67.56 240 GLU A C 1
ATOM 1967 O O . GLU A 1 240 ? -13.334 -11.752 -1.034 1.00 67.56 240 GLU A O 1
ATOM 1972 N N . TYR A 1 241 ? -12.558 -12.556 0.922 1.00 55.62 241 TYR A N 1
ATOM 1973 C CA . TYR A 1 241 ? -12.620 -11.305 1.669 1.00 55.62 241 TYR A CA 1
ATOM 1974 C C . TYR A 1 241 ? -11.204 -10.724 1.706 1.00 55.62 241 TYR A C 1
ATOM 1976 O O . TYR A 1 241 ? -10.301 -11.365 2.252 1.00 55.62 241 TYR A O 1
ATOM 1984 N N . TYR A 1 242 ? -11.019 -9.553 1.100 1.00 41.91 242 TYR A N 1
ATOM 1985 C CA . TYR A 1 242 ? -9.756 -8.810 1.079 1.00 41.91 242 TYR A CA 1
ATOM 1986 C C . TYR A 1 242 ? -9.767 -7.686 2.115 1.00 41.91 242 TYR A C 1
ATOM 1988 O O . TYR A 1 242 ? -10.824 -7.029 2.255 1.00 41.91 242 TYR A O 1
#

Secondary structure (DSSP, 8-state):
-------PPPPEEEEEEPPHHHHHHHHHHHHHB-TT-TT--TTEEEEEEEPPTT----HHHHHHHHHHHHHH-SGGGEEEEEETTTTEEEEEEEP-TT-----EEEEE--SSHHHHHHHHHHHHT-TTTTSTTEEEEETTTEEEEEEETTT--HHHHHHHHHHHH--S---------HHHHHHHHHTT--TT-------SSPPPTTPPB------------HHHHHHHHHHHHHTT------

pLDDT: mean 72.82, std 15.49, range [21.47, 97.5]

Radius of gyration: 21.32 Å; Cα contacts (8 Å, |Δi|>4): 244; chains: 1; bounding box: 55×47×56 Å

Solvent-accessible surface area (backbone atoms only — not comparable to full-atom values): 15158 Å² total; per-residue (Å²): 135,89,83,85,83,86,75,77,89,75,58,72,75,44,77,46,76,44,52,72,67,32,44,50,46,55,47,47,48,64,68,43,30,44,79,92,52,71,52,57,26,73,52,42,50,61,46,80,47,70,59,72,92,88,65,84,83,52,64,69,57,50,52,54,50,50,50,51,53,50,72,74,33,62,57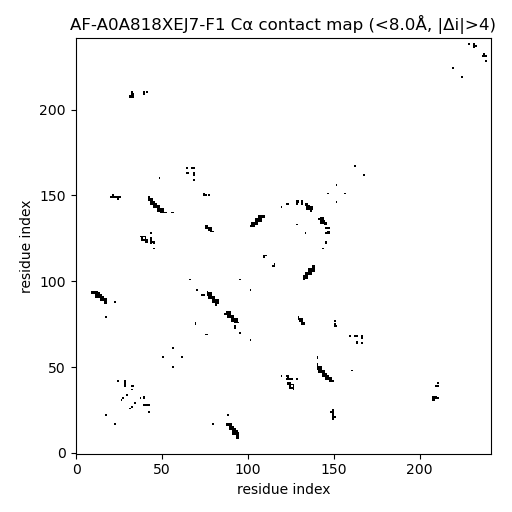,59,38,38,34,72,47,72,40,76,90,74,70,43,48,29,30,36,32,51,60,70,89,79,77,61,82,71,58,50,79,44,82,46,79,62,93,47,73,66,52,46,50,49,52,54,52,51,53,31,36,43,66,72,35,65,52,47,36,52,39,39,39,35,60,89,54,34,36,41,43,47,39,33,46,48,68,41,48,73,69,53,50,51,51,48,52,42,44,74,78,38,87,71,86,87,90,89,88,90,89,89,74,67,69,70,56,54,56,65,75,46,70,84,56,65,83,83,64,72,81,88,66,95,70,100,67,84,83,62,95,87,61,58,46,79,74,79,81,84,87,84,88,84,81,77,54,72,67,60,51,49,49,53,53,50,52,26,59,76,69,77,45,85,84,83,88,128

Mean predicted aligned error: 11.65 Å

InterPro domains:
  IPR023213 Chloramphenicol acetyltransferase-like domain superfamily [G3DSA:3.30.559.10] (17-174)

Nearest PDB s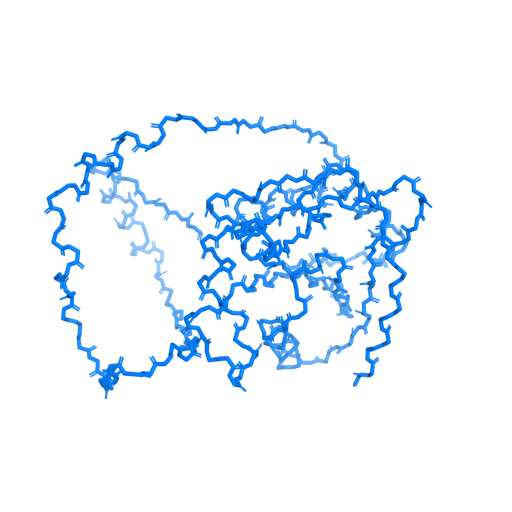tructures (foldseek):
  5du9-assembly1_A  TM=6.256E-01  e=1.409E-03  Streptomyces coelicolor A3(2)
  5du9-assembly2_B  TM=6.494E-01  e=2.749E-03  Streptomyces coelicolor A3(2)
  1s5o-assembly1_A  TM=2.650E-01  e=3.753E-02  Homo sapiens
  1ndf-assembly1_A  TM=2.854E-01  e=9.927E-02  Mus musculus
  2fy2-assembly1_A  TM=5.304E-01  e=4.571E+00  Homo sapiens

Foldseek 3Di:
DDDDDDDDDFDFPDKDFADPLLVVQVCCLCPQADPVPLLLLLQKDKDKDADDPDDDDDPVVLQVLVLLVVVVDQLLQKAWDQDPVVRTIMITGGDDVPVDQLADEDEEEDDDPVRVVVVVVSLSRDNPQSNSRYWYDYPNRMTIGIHGNSRADPVNVVVSSCSSVPVDDDDDDDDDDPPVVCCVVCVPPPPVDDDDDDDPDDDDPPDRDNSDDDDDDDDDDPVVVVVVVVVCVVVVHDDDDD

Organism: NCBI:txid433720